Protein AF-A0AAN8UM64-F1 (afdb_monomer)

Organism: NCBI:t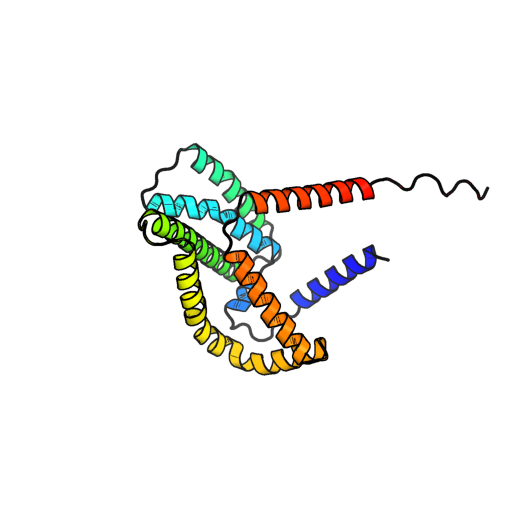xid194707

InterPro domains:
  IPR004853 Sugar phosphate transporter domain [PF03151] (31-180)
  IPR050186 Triose Phosphate/Phosphate Translocator [PTHR11132] (32-180)

Solvent-accessible surface area (backbone atoms only — not comparable to full-atom values): 12828 Å² total; per-residue (Å²): 115,68,68,61,51,55,53,49,52,54,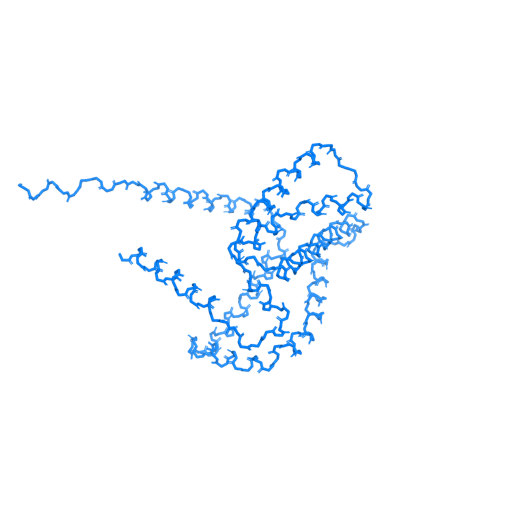54,52,54,57,50,60,74,63,58,72,70,93,69,89,81,52,75,72,56,40,58,70,63,35,54,70,71,58,53,51,46,60,51,70,46,45,65,52,56,39,53,54,55,42,38,77,73,71,50,87,77,62,69,69,59,61,59,58,39,52,62,54,53,51,52,43,52,52,52,58,74,70,42,92,58,72,43,71,72,26,49,53,50,52,51,53,52,42,53,52,51,38,50,51,52,52,52,54,54,50,50,48,69,75,34,89,87,50,50,71,63,56,54,48,51,54,51,49,55,50,62,47,63,66,52,45,63,55,46,48,75,75,44,47,88,50,49,65,64,50,50,56,54,53,42,70,74,66,74,42,68,69,60,52,54,50,53,52,54,51,51,51,52,52,52,49,56,59,72,69,50,74,86,44,73,66,52,55,49,52,52,51,52,51,52,49,51,53,52,51,50,53,59,63,70,65,60,77,93,76,85,91,83,83,85,86,126

Foldseek 3Di:
DVVVVVVVVVVVVVVVLVPPDPDPPDLVVLLSLFDPVLLVLLLQLLLVLLVVVVVVVPDDDDVVSVVVSVVSVVSNVVSQVPGPSRDPSNVVVSNVVSNVVSVCVVVLVVVCVVDVPDDNLNSVVVVVVCVCPVCVVVCCVRCVVVPVVVVVVQCVVVVDPVVVVVVVVVVVVVVVVVVNDDCDVVVVVVVVVVVVVVVVVVVVVPDDPPDDPPPPD

Secondary structure (DSSP, 8-state):
-HHHHHHHHHHHHHHHHT---S-TT-HHHHHHTS-HHHHHHHHHTHHHHHHHHHHHTT----HHHHHHHHHHHHHHHHHHHH-TT--HHHHHHHHHHHHHHHHHHHHHHHHHHH-TT--HHHHHHHHHHHHHHTHHHHHHHHHHHHHHHHHHHHHHHHS-HHHHHHHHHHHHHHHHHHHHS---HHHHHHHHHHHHHHHHHHHHHTS---SSSSS--

Sequence (217 aa):
MFLRRQTQKGTLWNRSLKAKPSNRNNFWLVLLAVAVSFTHVIESAEPVFSVVFSSFLGVTYPIKVWLSILPIVFGCSLAAVTEVSFNFQGLWGAIISNVRFVLRNIYSKRSLQNFKEIDGLNLYGWSSIISFLYPFPAAILVEGSQWIQGYHKAIATVGQSSTFYFWVILSGVFYHLYNQNPVRPLNALGSAIAILGTFLYSQATLKPKKIEAEKQS

pLDDT: mean 73.55, std 17.22, range [29.66, 92.25]

Radius of gyration: 23.5 Å; Cα contacts (8 Å, |Δi|>4): 69; chains: 1; bounding box: 48×49×76 Å

Structure (mmCIF, N/CA/C/O backbone):
data_AF-A0AAN8UM64-F1
#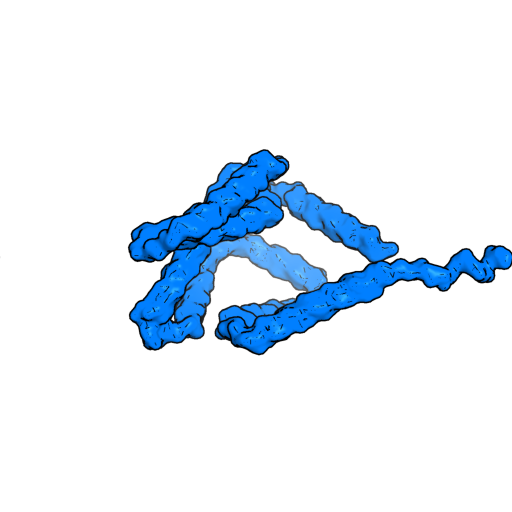
_entry.id   AF-A0AAN8UM64-F1
#
loop_
_atom_site.group_PDB
_atom_site.id
_atom_site.type_symbol
_atom_site.label_atom_id
_atom_site.label_alt_id
_atom_site.label_comp_id
_atom_site.label_asym_id
_atom_site.label_entity_id
_atom_site.label_seq_id
_atom_site.pdbx_PDB_ins_code
_atom_site.Cartn_x
_atom_site.Cartn_y
_atom_site.Cartn_z
_atom_site.occupancy
_atom_site.B_iso_or_equiv
_atom_site.auth_seq_id
_atom_site.auth_comp_id
_atom_site.auth_asym_id
_atom_site.auth_atom_id
_atom_site.pdbx_PDB_model_num
ATOM 1 N N . MET A 1 1 ? 1.112 -9.128 35.531 1.00 43.19 1 MET A N 1
ATOM 2 C CA . MET A 1 1 ? 0.299 -7.900 35.316 1.00 43.19 1 MET A CA 1
ATOM 3 C C . MET A 1 1 ? 0.375 -7.362 33.876 1.00 43.19 1 MET A C 1
ATOM 5 O O . MET A 1 1 ? -0.649 -6.958 33.344 1.00 43.19 1 MET A O 1
ATOM 9 N N . PHE A 1 2 ? 1.542 -7.410 33.217 1.00 31.45 2 PHE A N 1
ATOM 10 C CA . PHE A 1 2 ? 1.747 -6.975 31.822 1.00 31.45 2 PHE A CA 1
ATOM 11 C C . PHE A 1 2 ? 1.011 -7.838 30.774 1.00 31.45 2 PHE A C 1
ATOM 13 O O . PHE A 1 2 ? 0.356 -7.298 29.887 1.00 31.45 2 PHE A O 1
ATOM 20 N N . LEU A 1 3 ? 1.000 -9.167 30.944 1.00 30.92 3 LEU A N 1
ATOM 21 C CA . LEU A 1 3 ? 0.274 -10.082 30.050 1.00 30.92 3 LEU A CA 1
ATOM 22 C C . LEU A 1 3 ? -1.244 -9.834 30.053 1.00 30.92 3 LEU A C 1
ATOM 24 O O . LEU A 1 3 ? -1.839 -9.787 28.986 1.00 30.92 3 LEU A O 1
ATOM 28 N N . ARG A 1 4 ? -1.853 -9.529 31.213 1.00 31.06 4 ARG A N 1
ATOM 29 C CA . ARG A 1 4 ? -3.282 -9.155 31.302 1.00 31.06 4 ARG A CA 1
ATOM 30 C C . ARG A 1 4 ? -3.610 -7.826 30.604 1.00 31.06 4 ARG A C 1
ATOM 32 O O . ARG A 1 4 ? -4.735 -7.660 30.144 1.00 31.06 4 ARG A O 1
ATOM 39 N N . ARG A 1 5 ? -2.657 -6.887 30.491 1.00 29.66 5 ARG A N 1
ATOM 40 C CA . ARG A 1 5 ? -2.859 -5.621 29.755 1.00 29.66 5 ARG A CA 1
ATOM 41 C C . ARG A 1 5 ? -2.846 -5.823 28.237 1.00 29.66 5 ARG A C 1
ATOM 43 O O . ARG A 1 5 ? -3.587 -5.131 27.546 1.00 29.66 5 ARG A O 1
ATOM 50 N N . GLN A 1 6 ? -2.070 -6.782 27.729 1.00 32.66 6 GLN A N 1
ATOM 51 C CA . GLN A 1 6 ? -2.070 -7.143 26.304 1.00 32.66 6 GLN A CA 1
ATOM 52 C C . GLN A 1 6 ? -3.360 -7.881 25.916 1.00 32.66 6 GLN A C 1
ATOM 54 O O . GLN A 1 6 ? -3.975 -7.552 24.904 1.00 32.66 6 GLN A O 1
ATOM 59 N N . THR A 1 7 ? -3.854 -8.780 26.777 1.00 36.16 7 THR A N 1
ATOM 60 C CA . THR A 1 7 ? -5.153 -9.444 26.564 1.00 36.16 7 THR A CA 1
ATOM 61 C C . THR A 1 7 ? -6.316 -8.447 26.607 1.00 36.16 7 THR A C 1
ATOM 63 O O . THR A 1 7 ? -7.197 -8.504 25.755 1.00 36.16 7 THR A O 1
ATOM 66 N N . GLN A 1 8 ? -6.294 -7.483 27.537 1.00 32.12 8 GLN A N 1
ATOM 67 C CA . GLN A 1 8 ? -7.323 -6.438 27.647 1.00 32.12 8 GLN A CA 1
ATOM 68 C C . GLN A 1 8 ? -7.348 -5.487 26.438 1.00 32.12 8 GLN A C 1
ATOM 70 O O . GLN A 1 8 ? -8.425 -5.204 25.906 1.00 32.12 8 GLN A O 1
ATOM 75 N N . LYS A 1 9 ? -6.180 -5.042 25.946 1.00 33.81 9 LYS A N 1
ATOM 76 C CA . LYS A 1 9 ? -6.091 -4.229 24.719 1.00 33.81 9 LYS A CA 1
ATOM 77 C C . LYS A 1 9 ? -6.598 -4.993 23.492 1.00 33.81 9 LYS A C 1
ATOM 79 O O . LYS A 1 9 ? -7.368 -4.424 22.723 1.00 33.81 9 LYS A O 1
ATOM 84 N N . GLY A 1 10 ? -6.267 -6.281 23.366 1.00 31.64 10 GLY A N 1
ATOM 85 C CA . GLY A 1 10 ? -6.803 -7.150 22.312 1.00 31.64 10 GLY A CA 1
ATOM 86 C C . GLY A 1 10 ? -8.328 -7.289 22.370 1.00 31.64 10 GLY A C 1
ATOM 87 O O . GLY A 1 10 ? -8.996 -7.176 21.346 1.00 31.64 10 GLY A O 1
ATOM 88 N N . THR A 1 11 ? -8.912 -7.441 23.565 1.00 38.88 11 THR A N 1
ATOM 89 C CA . THR A 1 11 ? -10.377 -7.540 23.727 1.00 38.88 11 THR A CA 1
ATOM 90 C C . THR A 1 11 ? -11.125 -6.228 23.480 1.00 38.88 11 THR A C 1
ATOM 92 O O . THR A 1 11 ? -12.246 -6.260 22.976 1.00 38.88 11 THR A O 1
ATOM 95 N N . LEU A 1 12 ? -10.524 -5.077 23.802 1.00 39.59 12 LEU A N 1
ATOM 96 C CA . LEU A 1 12 ? -11.109 -3.756 23.536 1.00 39.59 12 LEU A CA 1
ATOM 97 C C . LEU A 1 12 ? -11.079 -3.420 22.041 1.00 39.59 12 LEU A C 1
ATOM 99 O O . LEU A 1 12 ? -12.074 -2.941 21.503 1.00 39.59 12 LEU A O 1
ATOM 103 N N . TRP A 1 13 ? -9.985 -3.756 21.354 1.00 36.94 13 TRP A N 1
ATOM 104 C CA . TRP A 1 13 ? -9.867 -3.582 19.904 1.00 36.94 13 TRP A CA 1
ATOM 105 C C . TRP A 1 13 ? -10.874 -4.463 19.145 1.00 36.94 13 TRP A C 1
ATOM 107 O O . TRP A 1 13 ? -11.571 -3.993 18.248 1.00 36.94 13 TRP A O 1
ATOM 117 N N . ASN A 1 14 ? -11.068 -5.704 19.604 1.00 35.25 14 ASN A N 1
ATOM 118 C CA . ASN A 1 14 ? -12.050 -6.632 19.037 1.00 35.25 14 ASN A CA 1
ATOM 119 C C . ASN A 1 14 ? -13.516 -6.199 19.287 1.00 35.25 14 ASN A C 1
ATOM 121 O O . ASN A 1 14 ? -14.415 -6.536 18.519 1.00 35.25 14 ASN A O 1
ATOM 125 N N . ARG A 1 15 ? -13.778 -5.414 20.345 1.00 38.47 15 ARG A N 1
ATOM 126 C CA . ARG A 1 15 ? -15.096 -4.800 20.594 1.00 38.47 15 ARG A CA 1
ATOM 127 C C . ARG A 1 15 ? -15.340 -3.554 19.740 1.00 38.47 15 ARG A C 1
ATOM 129 O O . ARG A 1 15 ? -16.465 -3.388 19.279 1.00 38.47 15 ARG A O 1
ATOM 136 N N . SER A 1 16 ? -14.317 -2.740 19.465 1.00 41.41 16 SER A N 1
ATOM 137 C CA . SER A 1 16 ? -14.431 -1.623 18.508 1.00 41.41 16 SER A CA 1
ATOM 138 C C . SER A 1 16 ? -14.696 -2.100 17.079 1.00 41.41 16 SER A C 1
ATOM 140 O O . SER A 1 16 ? -15.488 -1.478 16.382 1.00 41.41 16 SER A O 1
ATOM 142 N N . LEU A 1 17 ? -14.127 -3.238 16.663 1.00 44.41 17 LEU A N 1
ATOM 143 C CA . LEU A 1 17 ? -14.436 -3.859 15.365 1.00 44.41 17 LEU A CA 1
ATOM 144 C C . LEU A 1 17 ? -15.874 -4.403 15.273 1.00 44.41 17 LEU A C 1
ATOM 146 O O . LEU A 1 17 ? -16.428 -4.514 14.183 1.00 44.41 17 LEU A O 1
ATOM 150 N N . LYS A 1 18 ? -16.503 -4.730 16.412 1.00 37.59 18 LYS A N 1
ATOM 151 C CA . LYS A 1 18 ? -17.899 -5.199 16.482 1.00 37.59 18 LYS A CA 1
ATOM 152 C C . LYS A 1 18 ? -18.933 -4.084 16.600 1.00 37.59 18 LYS A C 1
ATOM 154 O O . LYS A 1 18 ? -20.129 -4.379 16.538 1.00 37.59 18 LYS A O 1
ATOM 159 N N . ALA A 1 19 ? -18.522 -2.828 16.750 1.00 40.44 19 ALA A N 1
ATOM 160 C CA . ALA A 1 19 ? -19.446 -1.709 16.658 1.00 40.44 19 ALA A CA 1
ATOM 161 C C . ALA A 1 19 ? -19.866 -1.547 15.190 1.00 40.44 19 ALA A C 1
ATOM 163 O O . ALA A 1 19 ? -19.265 -0.778 14.449 1.00 40.44 19 ALA A O 1
ATOM 164 N N . LYS A 1 20 ? -20.884 -2.309 14.762 1.00 39.41 20 LYS A N 1
ATOM 165 C CA . LYS A 1 20 ? -21.541 -2.131 13.461 1.00 39.41 20 LYS A CA 1
ATOM 166 C C . LYS A 1 20 ? -21.962 -0.661 13.335 1.00 39.41 20 LYS A C 1
ATOM 168 O O . LYS A 1 20 ? -22.855 -0.243 14.076 1.00 39.41 20 LYS A O 1
ATOM 173 N N . PRO A 1 21 ? -21.384 0.125 12.412 1.00 43.16 21 PRO A N 1
ATOM 174 C CA . PRO A 1 21 ? -21.909 1.447 12.136 1.00 43.16 21 PRO A CA 1
ATOM 175 C C . PRO A 1 21 ? -23.301 1.297 11.508 1.00 43.16 21 PRO A C 1
ATOM 177 O O . PRO A 1 21 ? -23.500 0.544 10.556 1.00 43.16 21 PRO A O 1
ATOM 180 N N . SER A 1 22 ? -24.268 2.013 12.083 1.00 45.28 22 SER A N 1
ATOM 181 C CA . SER A 1 22 ? -25.699 1.985 11.742 1.00 45.28 22 SER A CA 1
ATOM 182 C C . SER A 1 22 ? -26.011 2.431 10.299 1.00 45.28 22 SER A C 1
ATOM 184 O O . SER A 1 22 ? -27.106 2.197 9.800 1.00 45.28 22 SER A O 1
ATOM 186 N N . ASN A 1 23 ? -25.052 3.029 9.583 1.00 42.22 23 ASN A N 1
ATOM 187 C CA . ASN A 1 23 ? -25.268 3.554 8.237 1.00 42.22 23 ASN A CA 1
ATOM 188 C C . ASN A 1 23 ? -24.340 2.872 7.218 1.00 42.22 23 ASN A C 1
ATOM 190 O O . ASN A 1 23 ? -23.146 3.161 7.144 1.00 42.22 23 ASN A O 1
ATOM 194 N N . ARG A 1 24 ? -24.897 1.929 6.450 1.00 42.56 24 ARG A N 1
ATOM 195 C CA . ARG A 1 24 ? -24.192 1.000 5.543 1.00 42.56 24 ARG A CA 1
ATOM 196 C C . ARG A 1 24 ? -23.825 1.584 4.168 1.00 42.56 24 ARG A C 1
ATOM 198 O O . ARG A 1 24 ? -23.512 0.824 3.258 1.00 42.56 24 ARG A O 1
ATOM 205 N N . ASN A 1 25 ? -23.850 2.905 4.006 1.00 40.69 25 ASN A N 1
ATOM 206 C CA . ASN A 1 25 ? -23.833 3.524 2.676 1.00 40.69 25 ASN A CA 1
ATOM 207 C C . ASN A 1 25 ? -22.478 4.143 2.290 1.00 40.69 25 ASN A C 1
ATOM 209 O O . ASN A 1 25 ? -22.321 4.628 1.173 1.00 40.69 25 ASN A O 1
ATOM 213 N N . ASN A 1 26 ? -21.478 4.098 3.175 1.00 46.75 26 ASN A N 1
ATOM 214 C CA . ASN A 1 26 ? -20.178 4.717 2.922 1.00 46.75 26 ASN A CA 1
ATOM 215 C C . ASN A 1 26 ? -19.202 3.670 2.365 1.00 46.75 26 ASN A C 1
ATOM 217 O O . ASN A 1 26 ? -18.834 2.724 3.061 1.00 46.75 26 ASN A O 1
ATOM 221 N N . PHE A 1 27 ? -18.746 3.861 1.125 1.00 44.41 27 PHE A N 1
ATOM 222 C CA . PHE A 1 27 ? -17.775 2.997 0.434 1.00 44.41 27 PHE A CA 1
ATOM 223 C C . PHE A 1 27 ? -16.497 2.732 1.262 1.00 44.41 27 PHE A C 1
ATOM 225 O O . PHE A 1 27 ? -15.958 1.631 1.242 1.00 44.41 27 PHE A O 1
ATOM 232 N N . TRP A 1 28 ? -16.064 3.698 2.078 1.00 48.88 28 TRP A N 1
ATOM 233 C CA . TRP A 1 28 ? -14.907 3.573 2.975 1.00 48.88 28 TRP A CA 1
ATOM 234 C C . TRP A 1 28 ? -15.109 2.580 4.130 1.00 48.88 28 TRP A C 1
ATOM 236 O O . TRP A 1 28 ? -14.165 1.914 4.548 1.00 48.88 28 TRP A O 1
ATOM 246 N N . LEU A 1 29 ? -16.345 2.407 4.610 1.00 49.00 29 LEU A N 1
ATOM 247 C CA . LEU A 1 29 ? -16.666 1.438 5.666 1.00 49.00 29 LEU A CA 1
ATOM 248 C C . LEU A 1 29 ? -16.648 -0.010 5.156 1.00 49.00 29 LEU A C 1
ATOM 250 O O . LEU A 1 29 ? -16.517 -0.937 5.950 1.00 49.00 29 LEU A O 1
ATOM 254 N N . VAL A 1 30 ? -16.746 -0.219 3.841 1.00 50.31 30 VAL A N 1
ATOM 255 C CA . VAL A 1 30 ? -16.666 -1.552 3.224 1.00 50.31 30 VAL A CA 1
ATOM 256 C C . VAL A 1 30 ? -15.253 -2.131 3.343 1.00 50.31 30 VAL A C 1
ATOM 258 O O . VAL A 1 30 ? -15.109 -3.340 3.506 1.00 50.31 30 VAL A O 1
ATOM 261 N N . LEU A 1 31 ? -14.220 -1.280 3.349 1.00 46.22 31 LEU A N 1
ATOM 262 C CA . LEU A 1 31 ? -12.835 -1.690 3.608 1.00 46.22 31 LEU A CA 1
ATOM 263 C C . LEU A 1 31 ? -12.624 -2.080 5.080 1.00 46.22 31 LEU A C 1
ATOM 265 O O . LEU A 1 31 ? -11.912 -3.035 5.366 1.00 46.22 31 LEU A O 1
ATOM 269 N N . LEU A 1 32 ? -13.307 -1.402 6.010 1.00 51.12 32 LEU A N 1
ATOM 270 C CA . LEU A 1 32 ? -13.290 -1.728 7.445 1.00 51.12 32 LEU A CA 1
ATOM 271 C C . LEU A 1 32 ? -14.144 -2.955 7.803 1.00 51.12 32 LEU A C 1
ATOM 273 O O . LEU A 1 32 ? -14.051 -3.467 8.916 1.00 51.12 32 LEU A O 1
ATOM 277 N N . ALA A 1 33 ? -14.980 -3.430 6.875 1.00 53.25 33 ALA A N 1
ATOM 278 C CA . ALA A 1 33 ? -15.772 -4.645 7.051 1.00 53.25 33 ALA A CA 1
ATOM 279 C C . ALA A 1 33 ? -14.949 -5.931 6.854 1.00 53.25 33 ALA A C 1
ATOM 281 O O . ALA A 1 33 ? -15.476 -7.023 7.065 1.00 53.25 33 ALA A O 1
ATOM 282 N N . VAL A 1 34 ? -13.688 -5.805 6.436 1.00 65.12 34 VAL A N 1
ATOM 283 C CA . VAL A 1 34 ? -12.745 -6.902 6.224 1.00 65.12 34 VAL A CA 1
ATOM 284 C C . VAL A 1 34 ? -11.687 -6.888 7.329 1.00 65.12 34 VAL A C 1
ATOM 286 O O . VAL A 1 34 ? -11.293 -5.828 7.812 1.00 65.12 34 VAL A O 1
ATOM 289 N N . ALA A 1 35 ? -11.212 -8.066 7.742 1.00 75.25 35 ALA A N 1
ATOM 290 C CA . ALA A 1 35 ? -10.120 -8.162 8.702 1.00 75.25 35 ALA A CA 1
ATOM 291 C C . ALA A 1 35 ? -8.840 -7.512 8.144 1.00 75.25 35 ALA A C 1
ATOM 293 O O . ALA A 1 35 ? -8.417 -7.813 7.029 1.00 75.25 35 ALA A O 1
ATOM 294 N N . VAL A 1 36 ? -8.185 -6.674 8.953 1.00 77.56 36 VAL A N 1
ATOM 295 C CA . VAL A 1 36 ? -6.928 -5.990 8.582 1.00 77.56 36 VAL A CA 1
ATOM 296 C C . VAL A 1 36 ? -5.828 -6.987 8.185 1.00 77.56 36 VAL A C 1
ATOM 298 O O . VAL A 1 36 ? -5.013 -6.723 7.307 1.00 77.56 36 VAL A O 1
ATOM 301 N N . SER A 1 37 ? -5.824 -8.182 8.782 1.00 80.31 37 SER A N 1
ATOM 302 C CA . SER A 1 37 ? -4.930 -9.274 8.383 1.00 80.31 37 SER A CA 1
ATOM 303 C C . SER A 1 37 ? -5.162 -9.720 6.940 1.00 80.31 37 SER A C 1
ATOM 305 O O . SER A 1 37 ? -4.200 -9.912 6.204 1.00 80.31 37 SER A O 1
ATOM 307 N N . PHE A 1 38 ? -6.420 -9.848 6.516 1.00 80.50 38 PHE A N 1
ATOM 308 C CA . PHE A 1 38 ? -6.759 -10.283 5.166 1.00 80.50 38 PHE A CA 1
ATOM 309 C C . PHE A 1 38 ? -6.457 -9.203 4.120 1.00 80.50 38 PHE A C 1
ATOM 311 O O . PHE A 1 38 ? -5.959 -9.516 3.039 1.00 80.50 38 PHE A O 1
ATOM 318 N N . THR A 1 39 ? -6.660 -7.922 4.443 1.00 79.81 39 THR A N 1
ATOM 319 C CA . THR A 1 39 ? -6.282 -6.828 3.533 1.00 79.81 39 THR A CA 1
ATOM 320 C C . THR A 1 39 ? -4.776 -6.786 3.289 1.00 79.81 39 THR A C 1
ATOM 322 O O . THR A 1 39 ? -4.362 -6.642 2.143 1.00 79.81 39 THR A O 1
ATOM 325 N N . HIS A 1 40 ? -3.951 -7.017 4.315 1.00 81.19 40 HIS A N 1
ATOM 326 C CA . HIS A 1 40 ? -2.496 -7.101 4.140 1.00 81.19 40 HIS A CA 1
ATOM 327 C C . HIS A 1 40 ? -2.057 -8.302 3.295 1.00 81.19 40 HIS A C 1
ATOM 329 O O . HIS A 1 40 ? -1.067 -8.216 2.569 1.00 81.19 40 HIS A O 1
ATOM 335 N N . VAL A 1 41 ? -2.803 -9.411 3.330 1.00 85.44 41 VAL A N 1
ATOM 336 C CA . VAL A 1 41 ? -2.568 -10.526 2.401 1.00 85.44 41 VAL A CA 1
ATOM 337 C C . VAL A 1 41 ? -2.834 -10.085 0.960 1.00 85.44 41 VAL A C 1
ATOM 339 O O . VAL A 1 41 ? -2.012 -10.353 0.087 1.00 85.44 41 VAL A O 1
ATOM 342 N N . ILE A 1 42 ? -3.922 -9.356 0.698 1.00 83.50 42 ILE A N 1
ATOM 343 C CA . ILE A 1 42 ? -4.232 -8.844 -0.649 1.00 83.50 42 ILE A CA 1
ATOM 344 C C . ILE A 1 42 ? -3.185 -7.820 -1.112 1.00 83.50 42 ILE A C 1
ATOM 346 O O . ILE A 1 42 ? -2.775 -7.854 -2.272 1.00 83.50 42 ILE A O 1
ATOM 350 N N . GLU A 1 43 ? -2.725 -6.934 -0.228 1.00 83.00 43 GLU A N 1
ATOM 351 C CA . GLU A 1 43 ? -1.639 -5.982 -0.511 1.00 83.00 43 GLU A CA 1
ATOM 352 C C . GLU A 1 43 ? -0.323 -6.705 -0.828 1.00 83.00 43 GLU A C 1
ATOM 354 O O . GLU A 1 43 ? 0.393 -6.319 -1.748 1.00 83.00 43 GLU A O 1
ATOM 359 N N . SER A 1 44 ? -0.034 -7.832 -0.172 1.00 85.06 44 SER A N 1
ATOM 360 C CA . SER A 1 44 ? 1.174 -8.618 -0.463 1.00 85.06 44 SER A CA 1
ATOM 361 C C . SER A 1 44 ? 1.229 -9.185 -1.893 1.00 85.06 44 SER A C 1
ATOM 363 O O . SER A 1 44 ? 2.308 -9.538 -2.369 1.00 85.06 44 SER A O 1
ATOM 365 N N . ALA A 1 45 ? 0.098 -9.218 -2.611 1.00 86.50 45 ALA A N 1
ATOM 366 C CA . ALA A 1 45 ? 0.020 -9.616 -4.018 1.00 86.50 45 ALA A CA 1
ATOM 367 C C . ALA A 1 45 ? 0.387 -8.493 -5.014 1.00 86.50 45 ALA A C 1
ATOM 369 O O . ALA A 1 45 ? 0.374 -8.726 -6.225 1.00 86.50 45 ALA A O 1
ATOM 370 N N . GLU A 1 46 ? 0.758 -7.294 -4.544 1.00 86.81 46 GLU A N 1
ATOM 371 C CA . GLU A 1 46 ? 1.330 -6.198 -5.352 1.00 86.81 46 GLU A CA 1
ATOM 372 C C . GLU A 1 46 ? 2.301 -6.632 -6.476 1.00 86.81 46 GLU A C 1
ATOM 374 O O . GLU A 1 46 ? 2.113 -6.201 -7.622 1.00 86.81 46 GLU A O 1
ATOM 379 N N . PRO A 1 47 ? 3.327 -7.479 -6.231 1.00 89.31 47 PRO A N 1
ATOM 380 C CA . PRO A 1 47 ? 4.275 -7.882 -7.270 1.00 89.31 47 PRO A CA 1
ATOM 381 C C . PRO A 1 47 ? 3.617 -8.610 -8.447 1.00 89.31 47 PRO A C 1
ATOM 383 O O . PRO A 1 47 ? 4.080 -8.458 -9.577 1.00 89.31 47 PRO A O 1
ATOM 386 N N . VAL A 1 48 ? 2.525 -9.346 -8.217 1.00 90.94 48 VAL A N 1
ATOM 387 C CA . VAL A 1 48 ? 1.797 -10.070 -9.270 1.00 90.94 48 VAL A CA 1
ATOM 388 C C . VAL A 1 48 ? 1.200 -9.083 -10.264 1.00 90.94 48 VAL A C 1
ATOM 390 O O . VAL A 1 48 ? 1.483 -9.145 -11.461 1.00 90.94 48 VAL A O 1
ATOM 393 N N . PHE A 1 49 ? 0.428 -8.122 -9.757 1.00 90.00 49 PHE A N 1
ATOM 394 C CA . PHE A 1 49 ? -0.165 -7.078 -10.586 1.00 90.00 49 PHE A CA 1
ATOM 395 C C . PHE A 1 49 ? 0.916 -6.228 -11.253 1.00 90.00 49 PHE A C 1
ATOM 397 O O . PHE A 1 49 ? 0.784 -5.867 -12.420 1.00 90.00 49 PHE A O 1
ATOM 404 N N . SER A 1 50 ? 2.014 -5.955 -10.545 1.00 90.44 50 SER A N 1
ATOM 405 C CA . SER A 1 50 ? 3.113 -5.148 -11.071 1.00 90.44 50 SER A CA 1
ATOM 406 C C . SER A 1 50 ? 3.748 -5.771 -12.310 1.00 90.44 50 SER A C 1
ATOM 408 O O . SER A 1 50 ? 3.914 -5.089 -13.323 1.00 90.44 50 SER A O 1
ATOM 410 N N . VAL A 1 51 ? 4.050 -7.071 -12.265 1.00 90.88 51 VAL A N 1
ATOM 411 C CA . VAL A 1 51 ? 4.636 -7.794 -13.402 1.00 90.88 51 VAL A CA 1
ATOM 412 C C . VAL A 1 51 ? 3.647 -7.877 -14.562 1.00 90.88 51 VAL A C 1
ATOM 414 O O . VAL A 1 51 ? 4.032 -7.603 -15.697 1.00 90.88 51 VAL A O 1
ATOM 417 N N . VAL A 1 52 ? 2.374 -8.176 -14.289 1.00 91.06 52 VAL A N 1
ATOM 418 C CA . VAL A 1 52 ? 1.326 -8.267 -15.319 1.00 91.06 52 VAL A CA 1
ATOM 419 C C . VAL A 1 52 ? 1.142 -6.930 -16.047 1.00 91.06 52 VAL A C 1
ATOM 421 O O . VAL A 1 52 ? 1.245 -6.878 -17.272 1.00 91.06 52 VAL A O 1
ATOM 424 N N . PHE A 1 53 ? 0.942 -5.827 -15.318 1.00 90.19 53 PHE A N 1
ATOM 425 C CA . PHE A 1 53 ? 0.765 -4.505 -15.930 1.00 90.19 53 PHE A CA 1
ATOM 426 C C . PHE A 1 53 ? 2.041 -3.982 -16.592 1.00 90.19 53 PHE A C 1
ATOM 428 O O . PHE A 1 53 ? 1.968 -3.383 -17.663 1.00 90.19 53 PHE A O 1
ATOM 435 N N . SER A 1 54 ? 3.216 -4.238 -16.011 1.00 88.00 54 SER A N 1
ATOM 436 C CA . SER A 1 54 ? 4.489 -3.875 -16.649 1.00 88.00 54 SER A CA 1
ATOM 437 C C . SER A 1 54 ? 4.718 -4.667 -17.939 1.00 88.00 54 SER A C 1
ATOM 439 O O . SER A 1 54 ? 5.247 -4.120 -18.907 1.00 88.00 54 SER A O 1
ATOM 441 N N . SER A 1 55 ? 4.259 -5.921 -17.989 1.00 87.81 55 SER A N 1
ATOM 442 C CA . SER A 1 55 ? 4.317 -6.747 -19.193 1.00 87.81 55 SER A CA 1
ATOM 443 C C . SER A 1 55 ? 3.381 -6.245 -20.292 1.00 87.81 55 SER A C 1
ATOM 445 O O . SER A 1 55 ? 3.825 -6.102 -21.430 1.00 87.81 55 SER A O 1
ATOM 447 N N . PHE A 1 56 ? 2.147 -5.846 -19.956 1.00 90.12 56 PHE A N 1
ATOM 448 C CA . PHE A 1 56 ? 1.244 -5.169 -20.903 1.00 90.12 56 PHE A CA 1
ATOM 449 C C . PHE A 1 56 ? 1.817 -3.855 -21.452 1.00 90.12 56 PHE A C 1
ATOM 451 O O . PHE A 1 56 ? 1.516 -3.462 -22.574 1.00 90.12 56 PHE A O 1
ATOM 458 N N . LEU A 1 57 ? 2.670 -3.185 -20.676 1.00 87.19 57 LEU A N 1
ATOM 459 C CA . LEU A 1 57 ? 3.364 -1.958 -21.064 1.00 87.19 57 LEU A CA 1
ATOM 460 C C . LEU A 1 57 ? 4.635 -2.187 -21.907 1.00 87.19 57 LEU A C 1
ATOM 462 O O . LEU A 1 57 ? 5.321 -1.207 -22.220 1.00 87.19 57 LEU A O 1
ATOM 466 N N . GLY A 1 58 ? 4.939 -3.440 -22.272 1.00 84.44 58 GLY A N 1
ATOM 467 C CA . GLY A 1 58 ? 6.039 -3.825 -23.162 1.00 84.44 58 GLY A CA 1
ATOM 468 C C . GLY A 1 58 ? 7.317 -4.307 -22.466 1.00 84.44 58 GLY A C 1
ATOM 469 O O . GLY A 1 58 ? 8.317 -4.532 -23.144 1.00 84.44 58 GLY A O 1
ATOM 470 N N . VAL A 1 59 ? 7.323 -4.472 -21.137 1.00 87.12 59 VAL A N 1
ATOM 471 C CA . VAL A 1 59 ? 8.492 -4.984 -20.397 1.00 87.12 59 VAL A CA 1
ATOM 472 C C . VAL A 1 59 ? 8.468 -6.511 -20.370 1.00 87.12 59 VAL A C 1
ATOM 474 O O . VAL A 1 59 ? 7.548 -7.125 -19.830 1.00 87.12 59 VAL A O 1
ATOM 477 N N . THR A 1 60 ? 9.492 -7.152 -20.925 1.00 88.88 60 THR A N 1
ATOM 478 C CA . THR A 1 60 ? 9.621 -8.611 -20.888 1.00 88.88 60 THR A CA 1
ATOM 479 C C . THR A 1 60 ? 10.372 -9.057 -19.634 1.00 88.88 60 THR A C 1
ATOM 481 O O . THR A 1 60 ? 11.413 -8.511 -19.276 1.00 88.88 60 THR A O 1
ATOM 484 N N . TYR A 1 61 ? 9.834 -10.069 -18.951 1.00 87.38 61 TYR A N 1
ATOM 485 C CA . TYR A 1 61 ? 10.440 -10.656 -17.755 1.00 87.38 61 TYR A CA 1
ATOM 486 C C . TYR A 1 61 ? 10.871 -12.101 -18.020 1.00 87.38 61 TYR A C 1
ATOM 488 O O . TYR A 1 61 ? 10.167 -12.826 -18.729 1.00 87.38 61 TYR A O 1
ATOM 496 N N . PRO A 1 62 ? 11.995 -12.561 -17.437 1.00 90.62 62 PRO A N 1
ATOM 497 C CA . PRO A 1 62 ? 12.428 -13.944 -17.577 1.00 90.62 62 PRO A CA 1
ATOM 498 C C . PRO A 1 62 ? 11.444 -14.898 -16.886 1.00 90.62 62 PRO A C 1
ATOM 500 O O . PRO A 1 62 ? 10.818 -14.550 -15.883 1.00 90.62 62 PRO A O 1
ATOM 503 N N . ILE A 1 63 ? 11.368 -16.142 -17.367 1.00 89.50 63 ILE A N 1
ATOM 504 C CA . ILE A 1 63 ? 10.400 -17.151 -16.894 1.00 89.50 63 ILE A CA 1
ATOM 505 C C . ILE A 1 63 ? 10.464 -17.410 -15.377 1.00 89.50 63 ILE A C 1
ATOM 507 O O . ILE A 1 63 ? 9.458 -17.738 -14.757 1.00 89.50 63 ILE A O 1
ATOM 511 N N . LYS A 1 64 ? 11.627 -17.185 -14.750 1.00 91.75 64 LYS A N 1
ATOM 512 C CA . LYS A 1 64 ? 11.818 -17.290 -13.293 1.00 91.75 64 LYS A CA 1
ATOM 513 C C . LYS A 1 64 ? 10.885 -16.358 -12.509 1.00 91.75 64 LYS A C 1
ATOM 515 O O . LYS A 1 64 ? 10.398 -16.741 -11.451 1.00 91.75 64 LYS A O 1
ATOM 520 N N . VAL A 1 65 ? 10.607 -15.162 -13.036 1.00 88.31 65 VAL A N 1
ATOM 521 C CA . VAL A 1 65 ? 9.695 -14.191 -12.408 1.00 88.31 65 VAL A CA 1
ATOM 522 C C . VAL A 1 65 ? 8.259 -14.712 -12.465 1.00 88.31 65 VAL A C 1
ATOM 524 O O . VAL A 1 65 ? 7.575 -14.728 -11.447 1.00 88.31 65 VAL A O 1
ATOM 527 N N . TRP A 1 66 ? 7.835 -15.241 -13.614 1.00 89.06 66 TRP A N 1
ATOM 528 C CA . TRP A 1 66 ? 6.518 -15.863 -13.778 1.00 89.06 66 TRP A CA 1
ATOM 529 C C . TRP A 1 66 ? 6.318 -17.084 -12.876 1.00 89.06 66 TRP A C 1
ATOM 531 O O . TRP A 1 66 ? 5.264 -17.227 -12.262 1.00 89.06 66 TRP A O 1
ATOM 541 N N . LEU A 1 67 ? 7.347 -17.918 -12.712 1.00 89.94 67 LEU A N 1
ATOM 542 C CA . LEU A 1 67 ? 7.295 -19.047 -11.780 1.00 89.94 67 LEU A CA 1
ATOM 543 C C . LEU A 1 67 ? 7.194 -18.592 -10.319 1.00 89.94 67 LEU A C 1
ATOM 545 O O . LEU A 1 67 ? 6.493 -19.230 -9.540 1.00 89.94 67 LEU A O 1
ATOM 549 N N . SER A 1 68 ? 7.832 -17.477 -9.946 1.00 90.56 68 SER A N 1
ATOM 550 C CA . SER A 1 68 ? 7.740 -16.929 -8.584 1.00 90.56 68 SER A CA 1
ATOM 551 C C . SER A 1 68 ? 6.364 -16.337 -8.246 1.00 90.56 68 SER A C 1
ATOM 553 O O . SER A 1 68 ? 6.000 -16.266 -7.077 1.00 90.56 68 SER A O 1
ATOM 555 N N . ILE A 1 69 ? 5.569 -15.966 -9.256 1.00 90.12 69 ILE A N 1
ATOM 556 C CA . ILE A 1 69 ? 4.203 -15.451 -9.077 1.00 90.12 69 ILE A CA 1
ATOM 557 C C . ILE A 1 69 ? 3.237 -16.559 -8.635 1.00 90.12 69 ILE A C 1
ATOM 559 O O . ILE A 1 69 ? 2.340 -16.297 -7.836 1.00 90.12 69 ILE A O 1
ATOM 563 N N . LEU A 1 70 ? 3.434 -17.798 -9.098 1.00 90.38 70 LEU A N 1
ATOM 564 C CA . LEU A 1 70 ? 2.561 -18.932 -8.771 1.00 90.38 70 LEU A CA 1
ATOM 565 C C . LEU A 1 70 ? 2.379 -19.166 -7.258 1.00 90.38 70 LEU A C 1
ATOM 567 O O . LEU A 1 70 ? 1.229 -19.192 -6.815 1.00 90.38 70 LEU A O 1
ATOM 571 N N . PRO A 1 71 ? 3.441 -19.294 -6.435 1.00 91.06 71 PRO A N 1
ATOM 572 C CA . PRO A 1 71 ? 3.281 -19.484 -4.994 1.00 91.06 71 PRO A CA 1
ATOM 573 C C . PRO A 1 71 ? 2.663 -18.266 -4.293 1.00 91.06 71 PRO A C 1
ATOM 575 O O . PRO A 1 71 ? 1.948 -18.442 -3.309 1.00 91.06 71 PRO A O 1
ATOM 578 N N . ILE A 1 72 ? 2.884 -17.047 -4.801 1.00 89.19 72 ILE A N 1
ATOM 579 C CA . ILE A 1 72 ? 2.286 -15.821 -4.243 1.00 89.19 72 ILE A CA 1
ATOM 580 C C . ILE A 1 72 ? 0.769 -15.838 -4.453 1.00 89.19 72 ILE A C 1
ATOM 582 O O . ILE A 1 72 ? 0.010 -15.647 -3.502 1.00 89.19 72 ILE A O 1
ATOM 586 N N . VAL A 1 73 ? 0.324 -16.117 -5.684 1.00 89.94 73 VAL A N 1
ATOM 587 C CA . VAL A 1 73 ? -1.105 -16.229 -6.012 1.00 89.94 73 VAL A CA 1
ATOM 588 C C . VAL A 1 73 ? -1.739 -17.358 -5.209 1.00 89.94 73 VAL A C 1
ATOM 590 O O . VAL A 1 73 ? -2.779 -17.150 -4.592 1.00 89.94 73 VAL A O 1
ATOM 593 N N . PHE A 1 74 ? -1.081 -18.517 -5.135 1.00 90.12 74 PHE A N 1
ATOM 594 C CA . PHE A 1 74 ? -1.570 -19.657 -4.366 1.00 90.12 74 PHE A CA 1
ATOM 595 C C . PHE A 1 74 ? -1.733 -19.333 -2.872 1.00 90.12 74 PHE A C 1
ATOM 597 O O . PHE A 1 74 ? -2.782 -19.622 -2.297 1.00 90.12 74 PHE A O 1
ATOM 604 N N . GLY A 1 75 ? -0.744 -18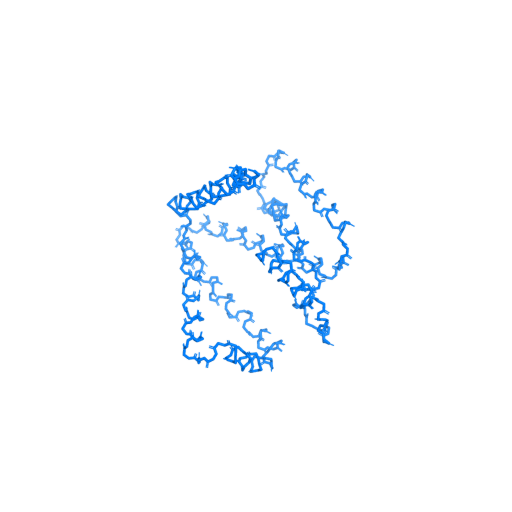.679 -2.252 1.00 89.56 75 GLY A N 1
ATOM 605 C CA . GLY A 1 75 ? -0.817 -18.255 -0.851 1.00 89.56 75 GLY A CA 1
ATOM 606 C C . GLY A 1 75 ? -1.955 -17.266 -0.585 1.00 89.56 75 GLY A C 1
ATOM 607 O O . GLY A 1 75 ? -2.691 -17.420 0.390 1.00 89.56 75 GLY A O 1
ATOM 608 N N . CYS A 1 76 ? -2.157 -16.300 -1.486 1.00 86.69 76 CYS A N 1
ATOM 609 C CA . CYS A 1 76 ? -3.252 -15.334 -1.379 1.00 86.69 76 CYS A CA 1
ATOM 610 C C . CYS A 1 76 ? -4.628 -15.991 -1.564 1.00 86.69 76 CYS A C 1
ATOM 612 O O . CYS A 1 76 ? -5.562 -15.685 -0.822 1.00 86.69 76 CYS A O 1
ATOM 614 N N . SER A 1 77 ? -4.761 -16.915 -2.522 1.00 88.62 77 SER A N 1
ATOM 615 C CA . SER A 1 77 ? -5.999 -17.667 -2.746 1.00 88.62 77 SER A CA 1
ATOM 616 C C . SER A 1 77 ? -6.348 -18.558 -1.557 1.00 88.62 77 SER A C 1
ATOM 618 O O . SER A 1 77 ? -7.501 -18.577 -1.132 1.00 88.62 77 SER A O 1
ATOM 620 N N . LEU A 1 78 ? -5.363 -19.256 -0.984 1.00 88.38 78 LEU A N 1
ATOM 621 C CA . LEU A 1 78 ? -5.578 -20.112 0.180 1.00 88.38 78 LEU A CA 1
ATOM 622 C C . LEU A 1 78 ? -6.033 -19.293 1.394 1.00 88.38 78 LEU A C 1
ATOM 624 O O . LEU A 1 78 ? -7.024 -19.644 2.030 1.00 88.38 78 LEU A O 1
ATOM 628 N N . ALA A 1 79 ? -5.367 -18.166 1.658 1.00 85.12 79 ALA A N 1
ATOM 629 C CA . ALA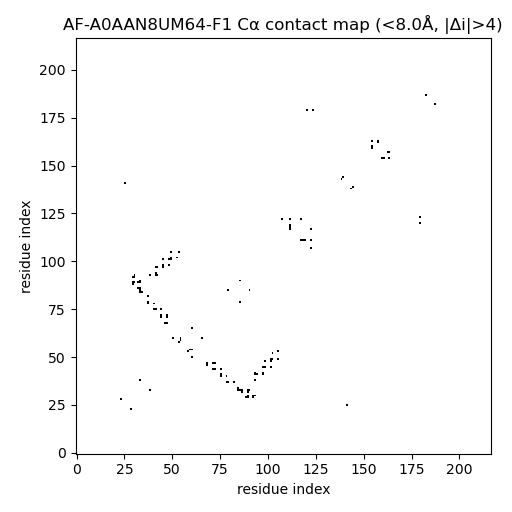 A 1 79 ? -5.746 -17.252 2.730 1.00 85.12 79 ALA A CA 1
ATOM 630 C C . ALA A 1 79 ? -7.175 -16.704 2.560 1.00 85.12 79 ALA A C 1
ATOM 632 O O . ALA A 1 79 ? -7.919 -16.632 3.536 1.00 85.12 79 ALA A O 1
ATOM 633 N N . ALA A 1 80 ? -7.584 -16.384 1.326 1.00 83.50 80 ALA A N 1
ATOM 634 C CA . ALA A 1 80 ? -8.938 -15.915 1.025 1.00 83.50 80 ALA A CA 1
ATOM 635 C C . ALA A 1 80 ? -10.023 -16.962 1.297 1.00 83.50 80 ALA A C 1
ATOM 637 O O . ALA A 1 80 ? -11.100 -16.607 1.771 1.00 83.50 80 ALA A O 1
ATOM 638 N N . VAL A 1 81 ? -9.741 -18.241 1.035 1.00 84.75 81 VAL A N 1
ATOM 639 C CA . VAL A 1 81 ? -10.679 -19.343 1.304 1.00 84.75 81 VAL A CA 1
ATOM 640 C C . VAL A 1 81 ? -10.816 -19.615 2.806 1.00 84.75 81 VAL A C 1
ATOM 642 O O . VAL A 1 81 ? -11.888 -20.004 3.264 1.00 84.75 81 VAL A O 1
ATOM 645 N N . THR A 1 82 ? -9.756 -19.396 3.587 1.00 83.00 82 THR A N 1
ATOM 646 C CA . THR A 1 82 ? -9.753 -19.643 5.040 1.00 83.00 82 THR A CA 1
ATOM 647 C C . THR A 1 82 ? -10.266 -18.474 5.886 1.00 83.00 82 THR A C 1
ATOM 649 O O . THR A 1 82 ? -10.364 -18.600 7.107 1.00 83.00 82 THR A O 1
ATOM 652 N N . GLU A 1 83 ? -10.582 -17.331 5.276 1.00 79.69 83 GLU A N 1
ATOM 653 C CA . GLU A 1 83 ? -10.964 -16.125 6.009 1.00 79.69 83 GLU A CA 1
ATOM 654 C C . GLU A 1 83 ? -12.415 -16.204 6.516 1.00 79.69 83 GLU A C 1
ATOM 656 O O . GLU A 1 83 ? -13.376 -16.266 5.750 1.00 79.69 83 GLU A O 1
ATOM 661 N N . VAL A 1 84 ? -12.589 -16.143 7.841 1.00 68.88 84 VAL A N 1
ATOM 662 C CA . VAL A 1 84 ? -13.899 -16.290 8.512 1.00 68.88 84 VAL A CA 1
ATOM 663 C C . VAL A 1 84 ? -14.824 -15.090 8.255 1.00 68.88 84 VAL A C 1
ATOM 665 O O . VAL A 1 84 ? -16.044 -15.212 8.336 1.00 68.88 84 VAL A O 1
ATOM 668 N N . SER A 1 85 ? -14.258 -13.925 7.922 1.00 68.50 85 SER A N 1
ATOM 669 C CA . SER A 1 85 ? -14.995 -12.687 7.619 1.00 68.50 85 SER A CA 1
ATOM 670 C C . SER A 1 85 ? -14.930 -12.325 6.133 1.00 68.50 85 SER A C 1
ATOM 672 O O . SER A 1 85 ? -14.720 -11.164 5.777 1.00 68.50 85 SER A O 1
ATOM 674 N N . PHE A 1 86 ? -15.073 -13.315 5.248 1.00 68.69 86 PHE A N 1
ATOM 675 C CA . PHE A 1 86 ? -15.007 -13.080 3.810 1.00 68.69 86 PHE A CA 1
ATOM 676 C C . PHE A 1 86 ? -16.148 -12.164 3.332 1.00 68.69 86 PHE A C 1
ATOM 678 O O . PHE A 1 86 ? -17.326 -12.519 3.374 1.00 68.69 86 PHE A O 1
ATOM 685 N N . ASN A 1 87 ? -15.790 -10.972 2.848 1.00 79.00 87 ASN A N 1
ATOM 686 C CA . ASN A 1 87 ? -16.713 -10.017 2.244 1.00 79.00 87 ASN A CA 1
ATOM 687 C C . ASN A 1 87 ? -16.286 -9.741 0.802 1.00 79.00 87 ASN A C 1
ATOM 689 O O . ASN A 1 87 ? -15.268 -9.095 0.556 1.00 79.00 87 ASN A O 1
ATOM 693 N N . PHE A 1 88 ? -17.103 -10.183 -0.152 1.00 77.94 88 PHE A N 1
ATOM 694 C CA . PHE A 1 88 ? -16.829 -10.025 -1.578 1.00 77.94 88 PHE A CA 1
ATOM 695 C C . PHE A 1 88 ? -16.723 -8.554 -2.007 1.00 77.94 88 PHE A C 1
ATOM 697 O O . PHE A 1 88 ? -15.865 -8.201 -2.812 1.00 77.94 88 PHE A O 1
ATOM 704 N N . GLN A 1 89 ? -17.542 -7.666 -1.439 1.00 74.38 89 GLN A N 1
ATOM 705 C CA . GLN A 1 89 ? -17.503 -6.238 -1.761 1.00 74.38 89 GLN A CA 1
ATOM 706 C C . GLN A 1 89 ? -16.209 -5.582 -1.249 1.00 74.38 89 GLN A C 1
ATOM 708 O O . GLN A 1 89 ? -15.621 -4.748 -1.936 1.00 74.38 89 GLN A O 1
ATOM 713 N N . GLY A 1 90 ? -15.740 -5.997 -0.068 1.00 76.12 90 GLY A N 1
ATOM 714 C CA . GLY A 1 90 ? -14.454 -5.569 0.487 1.00 76.12 90 GLY A CA 1
ATOM 715 C C . GLY A 1 90 ? -13.259 -6.138 -0.276 1.00 76.12 90 GLY A C 1
ATOM 716 O O . GLY A 1 90 ? -12.290 -5.420 -0.508 1.00 76.12 90 GLY A O 1
ATOM 717 N N . LEU A 1 91 ? -13.364 -7.384 -0.751 1.00 80.31 91 LEU A N 1
ATOM 718 C CA . LEU A 1 91 ? -12.358 -8.020 -1.601 1.00 80.31 91 LEU A CA 1
ATOM 719 C C . LEU A 1 91 ? -12.147 -7.239 -2.904 1.00 80.31 91 LEU A C 1
ATOM 721 O O . LEU A 1 91 ? -11.014 -6.892 -3.228 1.00 80.31 91 LEU A O 1
ATOM 725 N N . TRP A 1 92 ? -13.220 -6.920 -3.635 1.00 81.62 92 TRP A N 1
ATOM 726 C CA . TRP A 1 92 ? -13.105 -6.115 -4.856 1.00 81.62 92 TRP A CA 1
ATOM 727 C C . TRP A 1 92 ? -12.539 -4.727 -4.572 1.00 81.62 92 TRP A C 1
ATOM 729 O O . TRP A 1 92 ? -11.676 -4.267 -5.314 1.00 81.62 92 TRP A O 1
ATOM 739 N N . GLY A 1 93 ? -12.961 -4.084 -3.478 1.00 80.00 93 GLY A N 1
ATOM 740 C CA . GLY A 1 93 ? -12.399 -2.803 -3.047 1.00 80.00 93 GLY A CA 1
ATOM 741 C C . GLY A 1 93 ? -10.885 -2.865 -2.820 1.00 80.00 93 GLY A C 1
ATOM 742 O O . GLY A 1 93 ? -10.161 -2.019 -3.344 1.00 80.00 93 GLY A O 1
ATOM 743 N N . ALA A 1 94 ? -10.411 -3.896 -2.115 1.00 79.50 94 ALA A N 1
ATOM 744 C CA . ALA A 1 94 ? -8.994 -4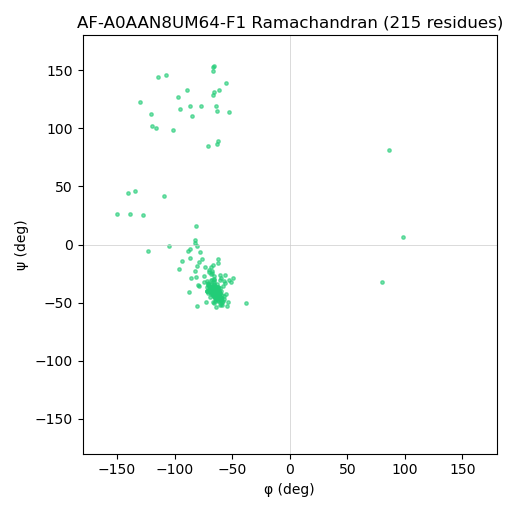.112 -1.825 1.00 79.50 94 ALA A CA 1
ATOM 745 C C . ALA A 1 94 ? -8.169 -4.447 -3.082 1.00 79.50 94 ALA A C 1
ATOM 747 O O . ALA A 1 94 ? -7.057 -3.946 -3.253 1.00 79.50 94 ALA A O 1
ATOM 748 N N . ILE A 1 95 ? -8.713 -5.248 -4.003 1.00 84.75 95 ILE A N 1
ATOM 749 C CA . ILE A 1 95 ? -8.052 -5.537 -5.285 1.00 84.75 95 ILE A CA 1
ATOM 750 C C . ILE A 1 95 ? -7.961 -4.262 -6.133 1.00 84.75 95 ILE A C 1
ATOM 752 O O . ILE A 1 95 ? -6.900 -3.962 -6.677 1.00 84.75 95 ILE A O 1
ATOM 756 N N . ILE A 1 96 ? -9.035 -3.472 -6.215 1.00 86.25 96 ILE A N 1
ATOM 757 C CA . ILE A 1 96 ? -9.055 -2.217 -6.983 1.00 86.25 96 ILE A CA 1
ATOM 758 C C . ILE A 1 96 ? -8.058 -1.201 -6.408 1.00 86.25 96 ILE A C 1
ATOM 760 O O . ILE A 1 96 ? -7.342 -0.548 -7.175 1.00 86.25 96 ILE A O 1
ATOM 764 N N . SER A 1 97 ? -7.979 -1.059 -5.079 1.00 81.44 97 SER A N 1
ATOM 765 C CA . SER A 1 97 ? -7.008 -0.158 -4.447 1.00 81.44 97 SER A CA 1
ATOM 766 C C . SER A 1 97 ? -5.573 -0.616 -4.689 1.00 81.44 97 SER A C 1
ATOM 768 O O . SER A 1 97 ? -4.734 0.216 -5.040 1.00 81.44 97 SER A O 1
ATOM 770 N N . ASN A 1 98 ? -5.309 -1.923 -4.587 1.00 85.56 98 ASN A N 1
ATOM 771 C CA . ASN A 1 98 ? -3.994 -2.492 -4.865 1.00 85.56 98 ASN A CA 1
ATOM 772 C C . ASN A 1 98 ? -3.584 -2.248 -6.332 1.00 85.56 98 ASN A C 1
ATOM 774 O O . ASN A 1 98 ? -2.531 -1.674 -6.606 1.00 85.56 98 ASN A O 1
ATOM 778 N N . VAL A 1 99 ? -4.464 -2.546 -7.293 1.00 88.94 99 VAL A N 1
ATOM 779 C CA . VAL A 1 99 ? -4.212 -2.286 -8.722 1.00 88.94 99 VAL A CA 1
ATOM 780 C C . VAL A 1 99 ? -3.907 -0.808 -8.982 1.00 88.94 99 VAL A C 1
ATOM 782 O O . VAL A 1 99 ? -2.947 -0.489 -9.685 1.00 88.94 99 VAL A O 1
ATOM 785 N N . ARG A 1 100 ? -4.672 0.115 -8.386 1.00 86.81 100 ARG A N 1
ATOM 786 C CA . ARG A 1 100 ? -4.410 1.558 -8.504 1.00 86.81 100 ARG A CA 1
ATOM 787 C C . ARG A 1 100 ? -3.040 1.938 -7.938 1.00 86.81 100 ARG A C 1
ATOM 789 O O . ARG A 1 100 ? -2.339 2.748 -8.547 1.00 86.81 100 ARG A O 1
ATOM 796 N N . PHE A 1 101 ? -2.665 1.379 -6.792 1.00 83.69 101 PHE A N 1
ATOM 797 C CA . PHE A 1 101 ? -1.381 1.649 -6.154 1.00 83.69 101 PHE A CA 1
ATOM 798 C C . PHE A 1 101 ? -0.211 1.133 -7.000 1.00 83.69 101 PHE A C 1
ATOM 800 O O . PHE A 1 101 ? 0.733 1.874 -7.275 1.00 83.69 101 PHE A O 1
ATOM 807 N N . VAL A 1 102 ? -0.322 -0.088 -7.520 1.00 86.94 102 VAL A N 1
ATOM 808 C CA . VAL A 1 102 ? 0.652 -0.682 -8.443 1.00 86.94 102 VAL A CA 1
ATOM 809 C C . VAL A 1 102 ? 0.798 0.145 -9.718 1.00 86.94 102 VAL A C 1
ATOM 811 O O . VAL A 1 102 ? 1.921 0.441 -10.127 1.00 86.94 102 VAL A O 1
ATOM 814 N N . LEU A 1 103 ? -0.311 0.576 -10.325 1.00 85.81 103 LEU A N 1
ATOM 815 C CA . LEU A 1 103 ? -0.271 1.444 -11.502 1.00 85.81 103 LEU A CA 1
ATOM 816 C C . LEU A 1 103 ? 0.433 2.767 -11.189 1.00 85.81 103 LEU A C 1
ATOM 818 O O . LEU A 1 103 ? 1.338 3.153 -11.929 1.00 85.81 103 LEU A O 1
ATOM 822 N N . ARG A 1 104 ? 0.101 3.427 -10.070 1.00 83.06 104 ARG A N 1
ATOM 823 C CA . ARG A 1 104 ? 0.818 4.629 -9.610 1.00 83.06 104 ARG A CA 1
ATOM 824 C C . ARG A 1 104 ? 2.316 4.356 -9.466 1.00 83.06 104 ARG A C 1
ATOM 826 O O . ARG A 1 104 ? 3.114 5.181 -9.900 1.00 83.06 104 ARG A O 1
ATOM 833 N N . ASN A 1 105 ? 2.703 3.207 -8.917 1.00 84.12 105 ASN A N 1
ATOM 834 C CA . ASN A 1 105 ? 4.107 2.842 -8.732 1.00 84.12 105 ASN A CA 1
ATOM 835 C C . ASN A 1 105 ? 4.835 2.632 -10.068 1.00 84.12 105 ASN A C 1
ATOM 837 O O . ASN A 1 105 ? 5.957 3.114 -10.230 1.00 84.12 105 ASN A O 1
ATOM 841 N N . ILE A 1 106 ? 4.208 1.960 -11.039 1.00 87.62 106 ILE A N 1
ATOM 842 C CA . ILE A 1 106 ? 4.784 1.755 -12.377 1.00 87.62 106 ILE A CA 1
ATOM 843 C C . ILE A 1 106 ? 4.908 3.090 -13.113 1.00 87.62 106 ILE A C 1
ATOM 845 O O . ILE A 1 106 ? 5.988 3.420 -13.603 1.00 87.62 106 ILE A O 1
ATOM 849 N N . TYR A 1 107 ? 3.836 3.886 -13.155 1.00 84.25 107 TYR A N 1
ATOM 850 C CA . TYR A 1 107 ? 3.847 5.191 -13.816 1.00 84.25 107 TYR A CA 1
ATOM 851 C C . TYR A 1 107 ? 4.835 6.156 -13.163 1.00 84.25 107 TYR A C 1
ATOM 853 O O . TYR A 1 107 ? 5.568 6.838 -13.874 1.00 84.25 107 TYR A O 1
ATOM 861 N N . SER A 1 108 ? 4.926 6.174 -11.831 1.00 81.44 108 SER A N 1
ATOM 862 C CA . SER A 1 108 ? 5.893 7.012 -11.118 1.00 81.44 108 SER A CA 1
ATOM 863 C C . SER A 1 108 ? 7.330 6.627 -11.464 1.00 81.44 108 SER A C 1
ATOM 865 O O . SER A 1 108 ? 8.146 7.508 -11.722 1.00 81.44 108 SER A O 1
ATOM 867 N N . LYS A 1 109 ? 7.648 5.326 -11.516 1.00 81.25 109 LYS A N 1
ATOM 868 C CA . LYS A 1 109 ? 8.983 4.850 -11.915 1.00 81.25 109 LYS A CA 1
ATOM 869 C C . LYS A 1 109 ? 9.286 5.181 -13.374 1.00 81.25 109 LYS A C 1
ATOM 871 O O . L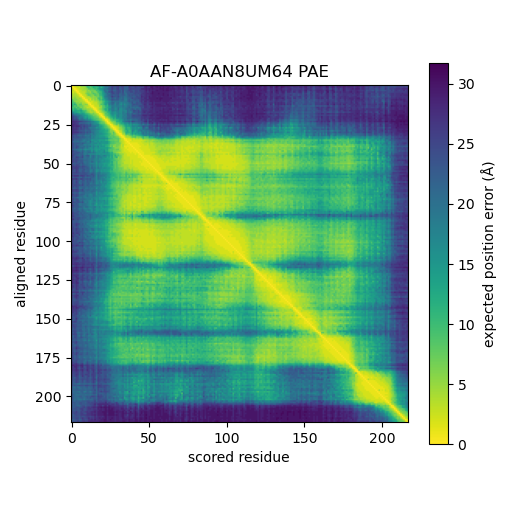YS A 1 109 ? 10.369 5.670 -13.677 1.00 81.25 109 LYS A O 1
ATOM 876 N N . ARG A 1 110 ? 8.322 4.967 -14.270 1.00 81.88 110 ARG A N 1
ATOM 877 C CA . ARG A 1 110 ? 8.481 5.234 -15.704 1.00 81.88 110 ARG A CA 1
ATOM 878 C C . ARG A 1 110 ? 8.624 6.728 -16.001 1.00 81.88 110 ARG A C 1
ATOM 880 O O . ARG A 1 110 ? 9.443 7.104 -16.830 1.00 81.88 110 ARG A O 1
ATOM 887 N N . SER A 1 111 ? 7.885 7.582 -15.293 1.00 78.81 111 SER A N 1
ATOM 888 C CA . SER A 1 111 ? 8.004 9.040 -15.406 1.00 78.81 111 SER A CA 1
ATOM 889 C C . SER A 1 111 ? 9.393 9.529 -14.993 1.00 78.81 111 SER A C 1
ATOM 891 O O . SER A 1 111 ? 9.960 10.365 -15.686 1.00 78.81 111 SER A O 1
ATOM 893 N N . LEU A 1 112 ? 9.963 8.980 -13.913 1.00 78.12 112 LEU A N 1
ATOM 894 C CA . LEU A 1 112 ? 11.326 9.315 -13.477 1.00 78.12 112 LEU A CA 1
ATOM 895 C C . LEU A 1 112 ? 12.398 8.869 -14.477 1.00 78.12 112 LEU A C 1
ATOM 897 O O . LEU A 1 112 ? 13.438 9.504 -14.592 1.00 78.12 112 LEU A O 1
ATOM 901 N N . GLN A 1 113 ? 12.165 7.768 -15.192 1.00 76.94 113 GLN A N 1
ATOM 902 C CA . GLN A 1 113 ? 13.115 7.245 -16.176 1.00 76.94 113 GLN A CA 1
ATOM 903 C C . GLN A 1 113 ? 13.057 7.989 -17.515 1.00 76.94 113 GLN A C 1
ATOM 905 O O . GLN A 1 113 ? 14.087 8.157 -18.161 1.00 76.94 113 GLN A O 1
ATOM 910 N N . ASN A 1 114 ? 11.868 8.431 -17.933 1.00 76.44 114 ASN A N 1
ATOM 911 C CA . ASN A 1 114 ? 11.668 9.096 -19.221 1.00 76.44 114 ASN A CA 1
ATOM 912 C C . ASN A 1 114 ? 12.042 10.587 -19.203 1.00 76.44 114 ASN A C 1
ATOM 914 O O . ASN A 1 114 ? 12.421 11.122 -20.242 1.00 76.44 114 ASN A O 1
ATOM 918 N N . PHE A 1 115 ? 11.943 11.261 -18.052 1.00 72.69 115 PHE A N 1
ATOM 919 C CA . PHE A 1 115 ? 12.227 12.691 -17.929 1.00 72.69 115 PHE A CA 1
ATOM 920 C C . PHE A 1 115 ? 13.418 12.928 -17.002 1.00 72.69 115 PHE A C 1
ATOM 922 O O . PHE A 1 115 ? 13.281 12.935 -15.783 1.00 72.69 115 PHE A O 1
ATOM 929 N N . LYS A 1 116 ? 14.596 13.169 -17.588 1.00 65.00 116 LYS A N 1
ATOM 930 C CA . LYS A 1 116 ? 15.841 13.412 -16.837 1.00 65.00 116 LYS A CA 1
ATOM 931 C C . LYS A 1 116 ? 15.827 14.728 -16.039 1.00 65.00 116 LYS A C 1
ATOM 933 O O . LYS A 1 116 ? 16.632 14.895 -15.134 1.00 65.00 116 LYS A O 1
ATOM 938 N N . GLU A 1 117 ? 14.916 15.640 -16.375 1.00 66.00 117 GLU A N 1
ATOM 939 C CA . GLU A 1 117 ? 14.720 16.944 -15.722 1.00 66.00 117 GLU A CA 1
ATOM 940 C C . GLU A 1 117 ? 13.775 16.878 -14.510 1.00 66.00 117 GLU A C 1
ATOM 942 O O . GLU A 1 117 ? 13.672 17.839 -13.748 1.00 66.00 117 GLU A O 1
ATOM 947 N N . ILE A 1 118 ? 13.062 15.761 -14.321 1.00 67.62 118 ILE A N 1
ATOM 948 C CA . ILE A 1 118 ? 12.093 15.612 -13.236 1.00 67.62 118 ILE A CA 1
ATOM 949 C C . ILE A 1 118 ? 12.721 14.789 -12.114 1.00 67.62 118 ILE A C 1
ATOM 951 O O . ILE A 1 118 ? 12.708 13.559 -12.132 1.00 67.62 118 ILE A O 1
ATOM 955 N N . ASP A 1 119 ? 13.220 15.480 -11.093 1.00 72.19 119 ASP A N 1
ATOM 956 C CA . ASP A 1 119 ? 13.672 14.835 -9.864 1.00 72.19 119 ASP A CA 1
ATOM 957 C C . ASP A 1 119 ? 12.508 14.191 -9.095 1.00 72.19 119 ASP A C 1
ATOM 959 O O . ASP A 1 119 ? 11.378 14.695 -9.064 1.00 72.19 119 ASP A O 1
ATOM 963 N N . GLY A 1 120 ? 12.810 13.102 -8.379 1.00 70.31 120 GLY A N 1
ATOM 964 C CA . GLY A 1 120 ? 11.861 12.404 -7.498 1.00 70.31 120 GLY A CA 1
ATOM 965 C C . GLY A 1 120 ? 11.169 13.318 -6.488 1.00 70.31 120 GLY A C 1
ATOM 966 O O . GLY A 1 120 ? 10.002 13.100 -6.165 1.00 70.31 120 GLY A O 1
ATOM 967 N N . LEU A 1 121 ? 11.851 14.381 -6.054 1.00 72.81 121 LEU A N 1
ATOM 968 C CA . LEU A 1 121 ? 11.301 15.383 -5.145 1.00 72.81 121 LEU A CA 1
ATOM 969 C C . LEU A 1 121 ? 10.208 16.239 -5.806 1.00 72.81 121 LEU A C 1
ATOM 971 O O . LEU A 1 121 ? 9.178 16.496 -5.184 1.00 72.81 121 LEU A O 1
ATOM 975 N N . ASN A 1 122 ? 10.393 16.634 -7.070 1.00 78.31 122 ASN A N 1
ATOM 976 C CA . ASN A 1 122 ? 9.413 17.432 -7.810 1.00 78.31 122 ASN A CA 1
ATOM 977 C C . ASN A 1 122 ? 8.167 16.597 -8.152 1.00 78.31 122 ASN A C 1
ATOM 979 O O . ASN A 1 122 ? 7.033 17.033 -7.950 1.00 78.31 122 ASN A O 1
ATOM 983 N N . LEU A 1 123 ? 8.374 15.342 -8.567 1.00 76.56 123 LEU A N 1
ATOM 984 C CA . LEU A 1 123 ? 7.289 14.382 -8.802 1.00 76.56 123 LEU A CA 1
ATOM 985 C C . LEU A 1 123 ? 6.483 14.101 -7.529 1.00 76.56 123 LEU A C 1
ATOM 987 O O . LEU A 1 123 ? 5.250 14.091 -7.562 1.00 76.56 123 LEU A O 1
ATOM 991 N N . TYR A 1 124 ? 7.166 13.925 -6.395 1.00 76.38 124 TYR A N 1
ATOM 992 C CA . TYR A 1 124 ? 6.508 13.741 -5.106 1.00 76.38 124 TYR A CA 1
ATOM 993 C C . TYR A 1 124 ? 5.723 14.991 -4.681 1.00 76.38 124 TYR A C 1
ATOM 995 O O . TYR A 1 124 ? 4.571 14.866 -4.250 1.00 76.38 124 TYR A O 1
ATOM 1003 N N . GLY A 1 125 ? 6.291 16.187 -4.874 1.00 77.12 125 GLY A N 1
ATOM 1004 C CA . GLY A 1 125 ? 5.632 17.469 -4.608 1.00 77.12 125 GLY A CA 1
ATOM 1005 C C . GLY A 1 125 ? 4.342 17.645 -5.410 1.00 77.12 125 GLY A C 1
ATOM 1006 O O . GLY A 1 125 ? 3.276 17.845 -4.826 1.00 77.12 125 GLY A O 1
ATOM 1007 N N . TRP A 1 126 ? 4.404 17.460 -6.730 1.00 78.31 126 TRP A N 1
ATOM 1008 C CA . TRP A 1 126 ? 3.228 17.545 -7.600 1.00 78.31 126 TRP A CA 1
ATOM 1009 C C . TRP A 1 126 ? 2.175 16.485 -7.256 1.00 78.31 126 TRP A C 1
ATOM 1011 O O . TRP A 1 126 ? 0.982 16.784 -7.152 1.00 78.31 126 TRP A O 1
ATOM 1021 N N . SER A 1 127 ? 2.613 15.251 -6.980 1.00 77.56 127 SER A N 1
ATOM 1022 C CA . SER A 1 127 ? 1.703 14.178 -6.576 1.00 77.56 127 SER A CA 1
ATOM 1023 C C . SER A 1 127 ? 0.994 14.477 -5.253 1.00 77.56 127 SER A C 1
ATOM 1025 O O . SER A 1 127 ? -0.175 14.131 -5.110 1.00 77.56 127 SER A O 1
ATOM 1027 N N . SER A 1 128 ? 1.657 15.159 -4.315 1.00 80.06 128 SER A N 1
ATOM 1028 C CA . SER A 1 128 ? 1.086 15.532 -3.018 1.00 80.06 128 SER A CA 1
ATOM 1029 C C . SER A 1 128 ? 0.038 16.636 -3.164 1.00 80.06 128 SER A C 1
ATOM 1031 O O . SER A 1 128 ? -1.021 16.547 -2.549 1.00 80.06 128 SER A O 1
ATOM 1033 N N . ILE A 1 129 ? 0.282 17.628 -4.029 1.00 84.44 129 ILE A N 1
ATOM 1034 C CA . ILE A 1 129 ? -0.681 18.706 -4.318 1.00 84.44 129 ILE A CA 1
ATOM 1035 C C . ILE A 1 129 ? -1.952 18.125 -4.950 1.00 84.44 129 ILE A C 1
ATOM 1037 O O . ILE A 1 129 ? -3.060 18.401 -4.488 1.00 84.44 129 ILE A O 1
ATOM 1041 N N . ILE A 1 130 ? -1.805 17.251 -5.951 1.00 83.94 130 ILE A N 1
ATOM 1042 C CA . ILE A 1 130 ? -2.949 16.575 -6.584 1.00 83.94 130 ILE A CA 1
ATOM 1043 C C . ILE A 1 130 ? -3.663 15.653 -5.588 1.00 83.94 130 ILE A C 1
ATOM 1045 O O . ILE A 1 130 ? -4.893 15.632 -5.541 1.00 83.94 130 ILE A O 1
ATOM 1049 N N . SER A 1 131 ? -2.910 14.919 -4.764 1.00 79.31 131 SER A N 1
ATOM 1050 C CA . SER A 1 131 ? -3.470 14.019 -3.743 1.00 79.31 131 SER A CA 1
ATOM 1051 C C . SER A 1 131 ? -4.164 14.761 -2.610 1.00 79.31 131 SER A C 1
ATOM 1053 O O . SER A 1 131 ? -4.953 14.152 -1.905 1.00 79.31 131 SER A O 1
ATOM 1055 N N . PHE A 1 132 ? -3.894 16.049 -2.415 1.00 81.50 132 PHE A N 1
ATOM 1056 C CA . PHE A 1 132 ? -4.671 16.876 -1.506 1.00 81.50 132 PHE A CA 1
ATOM 1057 C C . PHE A 1 132 ? -5.962 17.330 -2.189 1.00 81.50 132 PHE A C 1
ATOM 1059 O O . PHE A 1 132 ? -7.048 17.067 -1.686 1.00 81.50 132 PHE A O 1
ATOM 1066 N N . LEU A 1 133 ? -5.863 17.933 -3.376 1.00 85.44 133 LEU A N 1
ATOM 1067 C CA . LEU A 1 133 ? -7.003 18.561 -4.051 1.00 85.44 133 LEU A CA 1
ATOM 1068 C C . LEU A 1 133 ? -8.057 17.570 -4.563 1.00 85.44 133 LEU A C 1
ATOM 1070 O O . LEU A 1 133 ? -9.241 17.894 -4.559 1.00 85.44 133 LEU A O 1
ATOM 1074 N N . TYR A 1 134 ? -7.656 16.375 -5.001 1.00 81.50 134 TYR A N 1
ATOM 1075 C CA . TYR A 1 134 ? -8.570 15.392 -5.589 1.00 81.50 134 TYR A CA 1
ATOM 1076 C C . TYR A 1 134 ? -9.511 14.719 -4.565 1.00 81.50 134 TYR A C 1
ATOM 1078 O O . TYR A 1 134 ? -10.721 14.701 -4.795 1.00 81.50 134 TYR A O 1
ATOM 1086 N N . PRO A 1 135 ? -9.029 14.184 -3.424 1.00 82.38 135 PRO A N 1
ATOM 1087 C CA . PRO A 1 135 ? -9.906 13.596 -2.414 1.00 82.38 135 PRO A CA 1
ATOM 1088 C C . PRO A 1 135 ? -10.570 14.629 -1.496 1.00 82.38 135 PRO A C 1
ATOM 1090 O O . PRO A 1 135 ? -11.580 14.299 -0.882 1.00 82.38 135 PRO A O 1
ATOM 1093 N N . PHE A 1 136 ? -10.065 15.864 -1.403 1.00 84.56 136 PHE A N 1
ATOM 1094 C CA . PHE A 1 136 ? -10.633 16.906 -0.536 1.00 84.56 136 PHE A CA 1
ATOM 1095 C C . PHE A 1 136 ? -12.140 17.176 -0.740 1.00 84.56 136 PHE A C 1
ATOM 1097 O O . PHE A 1 136 ? -12.877 17.129 0.247 1.00 84.56 136 PHE A O 1
ATOM 1104 N N . PRO A 1 137 ? -12.660 17.385 -1.968 1.00 84.94 137 PRO A N 1
ATOM 1105 C CA . PRO A 1 137 ? -14.097 17.577 -2.169 1.00 84.94 137 PRO A CA 1
ATOM 1106 C C . PRO A 1 137 ? -14.908 16.327 -1.804 1.00 84.94 137 PRO A C 1
ATOM 1108 O O . PRO A 1 137 ? -15.971 16.435 -1.197 1.00 84.94 137 PRO A O 1
ATOM 1111 N N . ALA A 1 138 ? -14.393 15.131 -2.105 1.00 81.25 138 ALA A N 1
ATOM 1112 C CA . ALA A 1 138 ? -15.047 13.882 -1.724 1.00 81.25 138 ALA A CA 1
ATOM 1113 C C . ALA A 1 138 ? -15.096 13.706 -0.195 1.00 81.25 138 ALA A C 1
ATOM 1115 O O . ALA A 1 138 ? -16.102 13.239 0.338 1.00 81.25 138 ALA A O 1
ATOM 1116 N N . ALA A 1 139 ? -14.048 14.125 0.518 1.00 81.56 139 ALA A N 1
ATOM 1117 C CA . ALA A 1 139 ? -13.986 14.063 1.974 1.00 81.56 139 ALA A CA 1
ATOM 1118 C C . ALA A 1 139 ? -15.032 14.978 2.633 1.00 81.56 139 ALA A C 1
ATOM 1120 O O . ALA A 1 139 ? -15.723 14.552 3.560 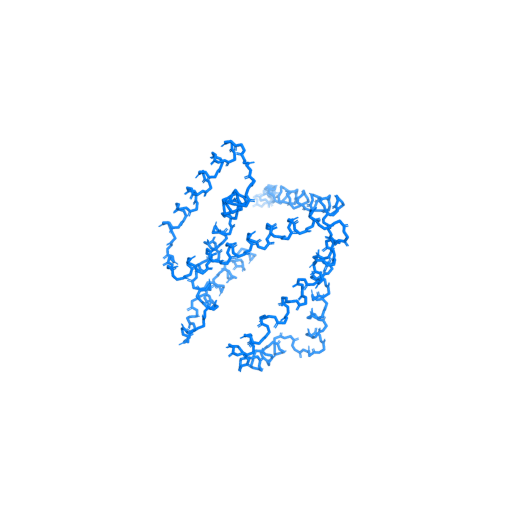1.00 81.56 139 ALA A O 1
ATOM 1121 N N . ILE A 1 140 ? -15.214 16.198 2.112 1.00 84.69 140 ILE A N 1
ATOM 1122 C CA . ILE A 1 140 ? -16.244 17.129 2.602 1.00 84.69 140 ILE A CA 1
ATOM 1123 C C . ILE A 1 140 ? -17.648 16.551 2.382 1.00 84.69 140 ILE A C 1
ATOM 1125 O O . ILE A 1 140 ? -18.477 16.599 3.290 1.00 84.69 140 ILE A O 1
ATOM 1129 N N . LEU A 1 141 ? -17.915 15.977 1.204 1.00 82.12 141 LEU A N 1
ATOM 1130 C CA . LEU A 1 141 ? -19.239 15.448 0.864 1.00 82.12 141 LEU A CA 1
ATOM 1131 C C . LEU A 1 141 ? -19.615 14.192 1.662 1.00 82.12 141 LEU A C 1
ATOM 1133 O O . LEU A 1 141 ? -20.781 14.025 2.012 1.00 82.12 141 LEU A O 1
ATOM 1137 N N . VAL A 1 142 ? -18.654 13.308 1.948 1.00 77.00 142 VAL A N 1
ATOM 1138 C CA . VAL A 1 142 ? -18.929 12.027 2.625 1.00 77.00 142 VAL A CA 1
ATOM 1139 C C . VAL A 1 142 ? -18.898 12.160 4.148 1.00 77.00 142 VAL A C 1
ATOM 1141 O O . VAL A 1 142 ? -19.739 11.572 4.827 1.00 77.00 142 VAL A O 1
ATOM 1144 N N . GLU A 1 143 ? -17.952 12.923 4.702 1.00 73.44 143 GLU A N 1
ATOM 1145 C CA . GLU A 1 143 ? -17.680 12.933 6.148 1.00 73.44 143 GLU A CA 1
ATOM 1146 C C . GLU A 1 143 ? -17.798 14.316 6.798 1.00 73.44 143 GLU A C 1
ATOM 1148 O O . GLU A 1 143 ? -17.735 14.414 8.025 1.00 73.44 143 GLU A O 1
ATOM 1153 N N . GLY A 1 144 ? -18.022 15.382 6.021 1.00 77.31 144 GLY A N 1
ATOM 1154 C CA . GLY A 1 144 ? -17.989 16.759 6.523 1.00 77.31 144 GLY A CA 1
ATOM 1155 C C . GLY A 1 144 ? -18.941 17.027 7.695 1.00 77.31 144 GLY A C 1
ATOM 1156 O O . GLY A 1 144 ? -18.596 17.765 8.617 1.00 77.31 144 GLY A O 1
ATOM 1157 N N . SER A 1 145 ? -20.103 16.365 7.734 1.00 78.94 145 SER A N 1
ATOM 1158 C CA . SER A 1 145 ? -21.066 16.490 8.841 1.00 78.94 145 SER A CA 1
ATOM 1159 C C . SER A 1 145 ? -20.562 15.908 10.171 1.00 78.94 145 SER A C 1
ATOM 1161 O O . SER A 1 145 ? -21.016 16.322 11.240 1.00 78.94 145 SER A O 1
ATOM 1163 N N . GLN A 1 146 ? -19.604 14.977 10.134 1.00 78.62 146 GLN A N 1
ATOM 1164 C CA . GLN A 1 146 ? -19.049 14.310 11.316 1.00 78.62 146 GLN A CA 1
ATOM 1165 C C . GLN A 1 146 ? -17.788 14.994 11.861 1.00 78.62 146 GLN A C 1
ATOM 1167 O O . GLN A 1 146 ? -17.405 14.737 13.005 1.00 78.62 146 GLN A O 1
ATOM 1172 N N . TRP A 1 147 ? -17.161 15.893 11.097 1.00 78.75 147 TRP A N 1
ATOM 1173 C CA . TRP A 1 147 ? -15.894 16.533 11.473 1.00 78.75 147 TRP A CA 1
ATOM 1174 C C . TRP A 1 147 ? -16.007 17.365 12.752 1.00 78.75 147 TRP A C 1
ATOM 1176 O O . TRP A 1 147 ? -15.159 17.258 13.636 1.00 78.75 147 TRP A O 1
ATOM 1186 N N . ILE A 1 148 ? -17.093 18.127 12.894 1.00 79.81 148 ILE A N 1
ATOM 1187 C CA . ILE A 1 148 ? -17.338 18.980 14.067 1.00 79.81 148 ILE A CA 1
ATOM 1188 C C . ILE A 1 148 ? -17.496 18.118 15.330 1.00 79.81 148 ILE A C 1
ATOM 1190 O O . ILE A 1 148 ? -16.875 18.376 16.359 1.00 79.81 148 ILE A O 1
ATOM 1194 N N . GLN A 1 149 ? -18.266 17.030 15.244 1.00 82.44 149 GLN A N 1
ATOM 1195 C CA . GLN A 1 149 ? -18.475 16.119 16.374 1.00 82.44 149 GLN A CA 1
ATOM 1196 C C . GLN A 1 149 ? -17.200 15.337 16.733 1.00 82.44 149 GLN A C 1
ATOM 1198 O O . GLN A 1 149 ? -16.929 15.100 17.913 1.00 82.44 149 GLN A O 1
ATOM 1203 N N . GLY A 1 150 ? -16.407 14.945 15.732 1.00 80.69 150 GLY A N 1
ATOM 1204 C CA . GLY A 1 150 ? -15.113 14.289 15.927 1.00 80.69 150 GLY A CA 1
ATOM 1205 C C . GLY A 1 150 ? -14.086 15.204 16.595 1.00 80.69 150 GLY A C 1
ATOM 1206 O O . GLY A 1 150 ? -13.406 14.783 17.531 1.00 80.69 150 GLY A O 1
ATOM 1207 N N . TYR A 1 151 ? -14.036 16.472 16.185 1.00 78.62 151 TYR A N 1
ATOM 1208 C CA . TYR A 1 151 ? -13.157 17.490 16.758 1.00 78.62 151 TYR A CA 1
ATOM 1209 C C . TYR A 1 151 ? -13.410 17.701 18.257 1.00 78.62 151 TYR A C 1
ATOM 1211 O O . TYR A 1 151 ? -12.477 17.642 19.063 1.00 78.62 151 TYR A O 1
ATOM 1219 N N . HIS A 1 152 ? -14.676 17.846 18.659 1.00 80.56 152 HIS A N 1
ATOM 1220 C CA . HIS A 1 152 ? -15.027 17.998 20.074 1.00 80.56 152 HIS A CA 1
ATOM 1221 C C . HIS A 1 152 ? -14.652 16.764 20.912 1.00 80.56 152 HIS A C 1
ATOM 1223 O O . HIS A 1 152 ? -14.163 16.909 22.033 1.00 80.56 152 HIS A O 1
ATOM 1229 N N . LYS A 1 153 ? -14.800 15.549 20.364 1.00 81.56 153 LYS A N 1
ATOM 1230 C CA . LYS A 1 153 ? -14.355 14.312 21.032 1.00 81.56 153 LYS A CA 1
ATOM 1231 C C . LYS A 1 153 ? -12.830 14.240 21.167 1.00 81.56 153 LYS A C 1
ATOM 1233 O O . LYS A 1 153 ? -12.332 13.832 22.215 1.00 81.56 153 LYS A O 1
ATOM 1238 N N . ALA A 1 154 ? -12.083 14.663 20.148 1.00 76.94 154 ALA A N 1
ATOM 1239 C CA . ALA A 1 154 ? -10.622 14.655 20.179 1.00 76.94 154 ALA A CA 1
ATOM 1240 C C . ALA A 1 154 ? -10.067 15.596 21.264 1.00 76.94 154 ALA A C 1
ATOM 1242 O O . ALA A 1 154 ? -9.217 15.187 22.058 1.00 76.94 154 ALA A O 1
ATOM 1243 N N . ILE A 1 155 ? -10.613 16.812 21.377 1.00 78.56 155 ILE A N 1
ATOM 1244 C CA . ILE A 1 155 ? -10.202 17.775 22.413 1.00 78.56 155 ILE A CA 1
ATOM 1245 C C . ILE A 1 155 ? -10.554 17.277 23.814 1.00 78.56 155 ILE A C 1
ATOM 1247 O O . ILE A 1 155 ? -9.727 17.390 24.717 1.00 78.56 155 ILE A O 1
ATOM 1251 N N . ALA A 1 156 ? -11.720 16.650 23.992 1.00 79.12 156 ALA A N 1
ATOM 1252 C CA . ALA A 1 156 ? -12.106 16.060 25.273 1.00 79.12 156 ALA A CA 1
ATOM 1253 C C . ALA A 1 156 ? -11.139 14.955 25.746 1.00 79.12 156 ALA A C 1
ATOM 1255 O O . ALA A 1 156 ? -11.010 14.724 26.944 1.00 79.12 156 ALA A O 1
ATOM 1256 N N . THR A 1 157 ? -10.436 14.290 24.821 1.00 77.12 157 THR A N 1
ATOM 1257 C CA . THR A 1 157 ? -9.482 13.217 25.149 1.00 77.12 157 THR A CA 1
ATOM 1258 C C . THR A 1 157 ? -8.084 13.752 25.492 1.00 77.12 157 THR A C 1
ATOM 1260 O O . THR A 1 157 ? -7.358 13.124 26.257 1.00 77.12 157 THR A O 1
ATOM 1263 N N . VAL A 1 158 ? -7.694 14.903 24.931 1.00 76.38 158 VAL A N 1
ATOM 1264 C CA . VAL A 1 158 ? -6.363 15.524 25.118 1.00 76.38 158 VAL A CA 1
ATOM 1265 C C . VAL A 1 158 ? -6.372 16.596 26.217 1.00 76.38 158 VAL A C 1
ATOM 1267 O O . VAL A 1 158 ? -5.327 16.917 26.778 1.00 76.38 158 VAL A O 1
ATOM 1270 N N . GLY A 1 159 ? -7.538 17.151 26.553 1.00 70.62 159 GLY A N 1
ATOM 1271 C CA . GLY A 1 159 ? -7.734 18.113 27.642 1.00 70.62 159 GLY A CA 1
ATOM 1272 C C . GLY A 1 159 ? -7.342 19.558 27.307 1.00 70.62 159 GLY A C 1
ATOM 1273 O O . GLY A 1 159 ? -8.002 20.477 27.781 1.00 70.62 159 GLY A O 1
ATOM 1274 N N . GLN A 1 160 ? -6.325 19.786 26.461 1.00 77.94 160 GLN A N 1
ATOM 1275 C CA . GLN A 1 160 ? -5.847 21.130 26.099 1.00 77.94 160 GLN A CA 1
ATOM 1276 C C . GLN A 1 160 ? -5.715 21.326 24.579 1.00 77.94 160 GLN A C 1
ATOM 1278 O O . GLN A 1 160 ? -4.971 20.608 23.905 1.00 77.94 160 GLN A O 1
ATOM 1283 N N . SER A 1 161 ? -6.411 22.335 24.038 1.00 76.56 161 SER A N 1
ATOM 1284 C CA . SER A 1 161 ? -6.523 22.578 22.589 1.00 76.56 161 SER A CA 1
ATOM 1285 C C . SER A 1 161 ? -5.181 22.889 21.915 1.00 76.56 161 SER A C 1
ATOM 1287 O O . SER A 1 161 ? -4.905 22.368 20.838 1.00 76.56 161 SER A O 1
ATOM 1289 N N . SER A 1 162 ? -4.308 23.678 22.553 1.00 77.00 162 SER A N 1
ATOM 1290 C CA . SER A 1 162 ? -2.998 24.047 21.986 1.00 77.00 162 SER A CA 1
ATOM 1291 C C . SER A 1 162 ? -2.068 22.843 21.815 1.00 77.00 162 SER A C 1
ATOM 1293 O O . SER A 1 162 ? -1.368 22.736 20.810 1.00 77.00 162 SER A O 1
ATOM 1295 N N . THR A 1 163 ? -2.106 21.901 22.760 1.00 80.94 163 THR A N 1
ATOM 1296 C CA . THR A 1 163 ? -1.316 20.665 22.712 1.00 80.94 163 THR A CA 1
ATOM 1297 C C . THR A 1 163 ? -1.775 19.769 21.566 1.00 80.94 163 THR A C 1
ATOM 1299 O O . THR A 1 163 ? -0.944 19.236 20.836 1.00 80.94 163 THR A O 1
ATOM 1302 N N . PHE A 1 164 ? -3.088 19.652 21.347 1.00 81.38 164 PHE A N 1
ATOM 1303 C CA . PHE A 1 164 ? -3.637 18.892 20.224 1.00 81.38 164 PHE A CA 1
ATOM 1304 C C . PHE A 1 164 ? -3.140 19.421 18.869 1.00 81.38 164 PHE A C 1
ATOM 1306 O O . PHE A 1 164 ? -2.615 18.645 18.070 1.00 81.38 164 PHE A O 1
ATOM 1313 N N . TYR A 1 165 ? -3.223 20.736 18.630 1.00 85.31 165 TYR A N 1
ATOM 1314 C CA . TYR A 1 165 ? -2.737 21.330 17.378 1.00 85.31 165 TYR A CA 1
ATOM 1315 C C . TYR A 1 165 ? -1.235 21.144 17.182 1.00 85.31 165 TYR A C 1
ATOM 1317 O O . TYR A 1 165 ? -0.802 20.812 16.078 1.00 85.31 165 TYR A O 1
ATOM 1325 N N . PHE A 1 166 ? -0.448 21.307 18.249 1.00 87.50 166 PHE A N 1
ATOM 1326 C CA . PHE A 1 166 ? 0.991 21.079 18.196 1.00 87.50 166 PHE A CA 1
ATOM 1327 C C . PHE A 1 166 ? 1.317 19.645 17.758 1.00 87.50 166 PHE A C 1
ATOM 1329 O O . PHE A 1 166 ? 2.088 19.463 16.820 1.00 87.50 166 PHE A O 1
ATOM 1336 N N . TRP A 1 167 ? 0.683 18.630 18.358 1.00 82.94 167 TRP A N 1
ATOM 1337 C CA . TRP A 1 167 ? 0.898 17.227 17.980 1.00 82.94 167 TRP A CA 1
ATOM 1338 C C . TRP A 1 167 ? 0.479 16.918 16.540 1.00 82.94 167 TRP A C 1
ATOM 1340 O O . TRP A 1 167 ? 1.183 16.179 15.852 1.00 82.94 167 TRP A O 1
ATOM 1350 N N . VAL A 1 168 ? -0.630 17.494 16.065 1.00 86.94 168 VAL A N 1
ATOM 1351 C CA . VAL A 1 168 ? -1.100 17.305 14.682 1.00 86.94 168 VAL A CA 1
ATOM 1352 C C . VAL A 1 168 ? -0.113 17.907 13.679 1.00 86.94 168 VAL A C 1
ATOM 1354 O O . VAL A 1 168 ? 0.286 17.228 12.731 1.00 86.94 168 VAL A O 1
ATOM 1357 N N . ILE A 1 169 ? 0.326 19.149 13.904 1.00 89.69 169 ILE A N 1
ATOM 1358 C CA . ILE A 1 169 ? 1.293 19.825 13.026 1.00 89.69 169 ILE A CA 1
ATOM 1359 C C . ILE A 1 169 ? 2.632 19.088 13.054 1.00 89.69 169 ILE A C 1
ATOM 1361 O O . ILE A 1 169 ? 3.192 18.789 11.999 1.00 89.69 169 ILE A O 1
ATOM 1365 N N . LEU A 1 170 ? 3.119 18.738 14.245 1.00 90.25 170 LEU A N 1
ATOM 1366 C CA . LEU A 1 170 ? 4.383 18.032 14.420 1.00 90.25 170 LEU A CA 1
ATOM 1367 C C . LEU A 1 170 ? 4.366 16.678 13.695 1.00 90.25 170 LEU A C 1
ATOM 1369 O O . LEU A 1 170 ? 5.287 16.375 12.940 1.00 90.25 170 LEU A O 1
ATOM 1373 N N . SER A 1 171 ? 3.289 15.901 13.847 1.00 85.56 171 SER A N 1
ATOM 1374 C CA . SER A 1 171 ? 3.095 14.639 13.123 1.00 85.56 171 SER A CA 1
ATOM 1375 C C . SER A 1 171 ? 3.096 14.836 11.606 1.00 85.56 171 SER A C 1
ATOM 1377 O O . SER A 1 171 ? 3.709 14.044 10.890 1.00 85.56 171 SER A O 1
ATOM 1379 N N . GLY A 1 172 ? 2.420 15.874 11.105 1.00 85.25 172 GLY A N 1
ATOM 1380 C CA . GLY A 1 172 ? 2.380 16.183 9.674 1.00 85.25 172 GLY A CA 1
ATOM 1381 C C . GLY A 1 172 ? 3.763 16.516 9.112 1.00 85.25 172 GLY A C 1
ATOM 1382 O O . GLY A 1 172 ? 4.156 15.973 8.079 1.00 85.25 172 GLY A O 1
ATOM 1383 N N . VAL A 1 173 ? 4.531 17.341 9.830 1.00 85.69 173 VAL A N 1
ATOM 1384 C CA . VAL A 1 173 ? 5.908 17.700 9.458 1.00 85.69 173 VAL A CA 1
ATOM 1385 C C . VAL A 1 173 ? 6.808 16.464 9.447 1.00 85.69 173 VAL A C 1
ATOM 1387 O O . VAL A 1 173 ? 7.484 16.219 8.449 1.00 85.69 173 VAL A O 1
ATOM 1390 N N . PHE A 1 174 ? 6.781 15.636 10.497 1.00 83.44 174 PHE A N 1
ATOM 1391 C CA . PHE A 1 174 ? 7.577 14.404 10.538 1.00 83.44 174 PHE A CA 1
ATOM 1392 C C . PHE A 1 174 ? 7.205 13.424 9.423 1.00 83.44 174 PHE A C 1
ATOM 1394 O O . PHE A 1 174 ? 8.095 12.837 8.811 1.00 83.44 174 PHE A O 1
ATOM 1401 N N . TYR A 1 175 ? 5.915 13.266 9.120 1.00 81.12 175 TYR A N 1
ATOM 1402 C CA . TYR A 1 175 ? 5.461 12.395 8.036 1.00 81.12 175 TYR A CA 1
ATOM 1403 C C . TYR A 1 175 ? 5.920 12.898 6.660 1.00 81.12 175 TYR A C 1
ATOM 1405 O O . TYR A 1 175 ? 6.355 12.113 5.815 1.00 81.12 175 TYR A O 1
ATOM 1413 N N . HIS A 1 176 ? 5.873 14.212 6.433 1.00 79.75 176 HIS A N 1
ATOM 1414 C CA . HIS A 1 176 ? 6.361 14.808 5.194 1.00 79.75 176 HIS A CA 1
ATOM 1415 C C . HIS A 1 176 ? 7.876 14.631 5.039 1.00 79.75 176 HIS A C 1
ATOM 1417 O O . HIS A 1 176 ? 8.336 14.170 3.995 1.00 79.75 176 HIS A O 1
ATOM 1423 N N . LEU A 1 177 ? 8.640 14.905 6.101 1.00 78.19 177 LEU A N 1
ATOM 1424 C CA . LEU A 1 177 ? 10.091 14.711 6.128 1.00 78.19 177 LEU A CA 1
ATOM 1425 C C . LEU A 1 177 ? 10.484 13.240 5.945 1.00 78.19 177 LEU A C 1
ATOM 1427 O O . LEU A 1 177 ? 11.476 12.949 5.278 1.00 78.19 177 LEU A O 1
ATOM 1431 N N . TYR A 1 178 ? 9.711 12.306 6.499 1.00 75.44 178 TYR A N 1
ATOM 1432 C CA . TYR A 1 178 ? 9.933 10.874 6.306 1.00 75.44 178 TYR A CA 1
ATOM 1433 C C . TYR A 1 178 ? 9.817 10.476 4.827 1.00 75.44 178 TYR A C 1
ATOM 1435 O O . TYR A 1 178 ? 10.687 9.779 4.314 1.00 75.44 178 TYR A O 1
ATOM 1443 N N . ASN A 1 179 ? 8.792 10.968 4.124 1.00 72.75 179 ASN A N 1
ATOM 1444 C CA . ASN A 1 179 ? 8.538 10.602 2.727 1.00 72.75 179 ASN A CA 1
ATOM 1445 C C . ASN A 1 179 ? 9.370 11.390 1.697 1.00 72.75 179 ASN A C 1
ATOM 1447 O O . ASN A 1 179 ? 9.553 10.916 0.579 1.00 72.75 179 ASN A O 1
ATOM 1451 N N . GLN A 1 180 ? 9.869 12.583 2.042 1.00 69.06 180 GLN A N 1
ATOM 1452 C CA . GLN A 1 180 ? 10.733 13.380 1.156 1.00 69.06 180 GLN A CA 1
ATOM 1453 C C . GLN A 1 180 ? 12.158 12.836 1.051 1.00 69.06 180 GLN A C 1
ATOM 1455 O O . GLN A 1 180 ? 12.835 13.074 0.051 1.00 69.06 180 GLN A O 1
ATOM 1460 N N . ASN A 1 181 ? 12.632 12.137 2.082 1.00 64.50 181 ASN A N 1
ATOM 1461 C CA . ASN A 1 181 ? 13.995 11.642 2.111 1.00 64.50 181 ASN A CA 1
ATOM 1462 C C . ASN A 1 181 ? 14.072 10.294 1.384 1.00 64.50 181 ASN A C 1
ATOM 1464 O O . ASN A 1 181 ? 13.583 9.296 1.919 1.00 64.50 181 ASN A O 1
ATOM 1468 N N . PRO A 1 182 ? 14.713 10.210 0.199 1.00 60.16 182 PRO A N 1
ATOM 1469 C CA . PRO A 1 182 ? 15.008 8.913 -0.392 1.00 60.16 182 PRO A CA 1
ATOM 1470 C C . PRO A 1 182 ? 15.798 8.097 0.628 1.00 60.16 182 PRO A C 1
ATOM 1472 O O . PRO A 1 182 ? 16.657 8.644 1.324 1.00 60.16 182 PRO A O 1
ATOM 1475 N N . VAL A 1 183 ? 15.484 6.805 0.749 1.00 59.09 183 VAL A N 1
ATOM 1476 C CA . VAL A 1 183 ? 16.114 5.905 1.721 1.00 59.09 183 VAL A CA 1
ATOM 1477 C C . VAL A 1 183 ? 17.602 5.816 1.395 1.00 59.09 183 VAL A C 1
ATOM 1479 O O . VAL A 1 183 ? 18.047 5.008 0.583 1.00 59.09 183 VAL A O 1
ATOM 1482 N N . ARG A 1 184 ? 18.383 6.723 1.981 1.00 60.38 184 ARG A N 1
ATOM 1483 C CA . ARG A 1 184 ? 19.832 6.743 1.843 1.00 60.38 184 ARG A CA 1
ATOM 1484 C C . ARG A 1 184 ? 20.381 5.477 2.506 1.00 60.38 184 ARG A C 1
ATOM 1486 O O . ARG A 1 184 ? 19.774 4.995 3.466 1.00 60.38 184 ARG A O 1
ATOM 1493 N N . PRO A 1 185 ? 21.550 4.971 2.081 1.00 61.72 185 PRO A N 1
ATOM 1494 C CA . PRO A 1 185 ? 22.206 3.831 2.731 1.00 61.72 185 PRO A CA 1
ATOM 1495 C C . PRO A 1 185 ? 22.310 3.978 4.261 1.00 61.72 185 PRO A C 1
ATOM 1497 O O . PRO A 1 185 ? 22.234 2.998 4.994 1.00 61.72 185 PRO A O 1
ATOM 1500 N N . LEU A 1 186 ? 22.387 5.219 4.754 1.00 64.88 186 LEU A N 1
ATOM 1501 C CA . LEU A 1 186 ? 22.389 5.552 6.177 1.00 64.88 186 LEU A CA 1
ATOM 1502 C C . LEU A 1 186 ? 21.066 5.227 6.905 1.00 64.88 186 LEU A C 1
ATOM 1504 O O . LEU A 1 186 ? 21.100 4.767 8.043 1.00 64.88 186 LEU A O 1
ATOM 1508 N N . ASN A 1 187 ? 19.908 5.396 6.255 1.00 69.81 187 ASN A N 1
ATOM 1509 C CA . ASN A 1 187 ? 18.610 5.011 6.826 1.00 69.81 187 ASN A CA 1
ATOM 1510 C C . ASN A 1 187 ? 18.481 3.486 6.904 1.00 69.81 187 ASN A C 1
ATOM 1512 O O . ASN A 1 187 ? 17.996 2.964 7.903 1.00 69.81 187 ASN A O 1
ATOM 1516 N N . ALA A 1 188 ? 18.977 2.771 5.888 1.00 74.06 188 ALA A N 1
ATOM 1517 C CA . ALA A 1 188 ? 19.035 1.311 5.909 1.00 74.06 188 ALA A CA 1
ATOM 1518 C C . ALA A 1 188 ? 19.938 0.798 7.044 1.00 74.06 188 ALA A C 1
ATOM 1520 O O . ALA A 1 188 ? 19.566 -0.145 7.741 1.00 74.06 188 ALA A O 1
ATOM 1521 N N . LEU A 1 189 ? 21.075 1.460 7.288 1.00 80.75 189 LEU A N 1
ATOM 1522 C CA . LEU A 1 189 ? 21.955 1.158 8.418 1.00 80.75 189 LEU A CA 1
ATOM 1523 C C . LEU A 1 189 ? 21.253 1.398 9.765 1.00 80.75 189 LEU A C 1
ATOM 1525 O O . LEU A 1 189 ? 21.308 0.542 10.644 1.00 80.75 189 LEU A O 1
ATOM 1529 N N . GLY A 1 190 ? 20.541 2.520 9.914 1.00 80.06 190 GLY A N 1
ATOM 1530 C CA . GLY A 1 190 ? 19.766 2.823 11.122 1.00 80.06 190 GLY A CA 1
ATOM 1531 C C . GLY A 1 190 ? 18.667 1.791 11.399 1.00 80.06 190 GLY A C 1
ATOM 1532 O O . GLY A 1 190 ? 18.549 1.297 12.521 1.00 80.06 190 GLY A O 1
ATOM 1533 N N . SER A 1 191 ? 17.909 1.400 10.371 1.00 79.94 191 SER A N 1
ATOM 1534 C CA . SER A 1 191 ? 16.906 0.335 10.480 1.00 79.94 191 SER A CA 1
ATOM 1535 C C . SER A 1 191 ? 17.536 -1.019 10.817 1.00 79.94 191 SER A C 1
ATOM 1537 O O . SER A 1 191 ? 17.012 -1.729 11.673 1.00 79.94 191 SER A O 1
ATOM 1539 N N . ALA A 1 192 ? 18.678 -1.364 10.214 1.00 85.81 192 ALA A N 1
ATOM 1540 C CA . ALA A 1 192 ? 19.395 -2.602 10.513 1.00 85.81 192 ALA A CA 1
ATOM 1541 C C . ALA A 1 192 ? 19.869 -2.652 11.975 1.00 85.81 192 ALA A C 1
ATOM 1543 O O . ALA A 1 192 ? 19.649 -3.654 12.655 1.00 85.81 192 ALA A O 1
ATOM 1544 N N . ILE A 1 193 ? 20.446 -1.560 12.487 1.00 89.00 193 ILE A N 1
ATOM 1545 C CA . ILE A 1 193 ? 20.875 -1.453 13.890 1.00 89.00 193 ILE A CA 1
ATOM 1546 C C . ILE A 1 193 ? 19.674 -1.586 14.838 1.00 89.00 193 ILE A C 1
ATOM 1548 O O . ILE A 1 193 ? 19.759 -2.304 15.833 1.00 89.00 193 ILE A O 1
ATOM 1552 N N . ALA A 1 194 ? 18.539 -0.954 14.528 1.00 85.94 194 ALA A N 1
ATOM 1553 C CA . ALA A 1 194 ? 17.331 -1.032 15.353 1.00 85.94 194 ALA A CA 1
ATOM 1554 C C . ALA A 1 194 ? 16.708 -2.441 15.382 1.00 85.94 194 ALA A C 1
ATOM 1556 O O . ALA A 1 194 ? 16.307 -2.926 16.447 1.00 85.94 194 ALA A O 1
ATOM 1557 N N . ILE A 1 195 ? 16.658 -3.124 14.232 1.00 89.38 195 ILE A N 1
ATOM 1558 C CA . ILE A 1 195 ? 16.196 -4.517 14.136 1.00 89.38 195 ILE A CA 1
ATOM 1559 C C . ILE A 1 195 ? 17.129 -5.431 14.937 1.00 89.38 195 ILE A C 1
ATOM 1561 O O . ILE A 1 195 ? 16.651 -6.224 15.750 1.00 89.38 195 ILE A O 1
ATOM 1565 N N . LEU A 1 196 ? 18.448 -5.275 14.781 1.00 92.25 196 LEU A N 1
ATOM 1566 C CA . LEU A 1 196 ? 19.440 -6.024 15.557 1.00 92.25 196 LEU A CA 1
ATOM 1567 C C . LEU A 1 196 ? 19.303 -5.761 17.060 1.00 92.25 196 LEU A C 1
ATOM 1569 O O . LEU A 1 196 ? 19.323 -6.704 17.845 1.00 92.25 196 LEU A O 1
ATOM 1573 N N . GLY A 1 197 ? 19.089 -4.511 17.471 1.00 90.75 197 GLY A N 1
ATOM 1574 C CA . GLY A 1 197 ? 18.860 -4.153 18.870 1.00 90.75 197 GLY A CA 1
ATOM 1575 C C . GLY A 1 197 ? 17.602 -4.803 19.450 1.00 90.75 197 GLY A C 1
ATOM 1576 O O . GLY A 1 197 ? 17.632 -5.323 20.563 1.00 90.75 197 GLY A O 1
ATOM 1577 N N . THR A 1 198 ? 16.515 -4.850 18.677 1.00 86.94 198 THR A N 1
ATOM 1578 C CA . THR A 1 198 ? 15.252 -5.487 19.094 1.00 86.94 198 THR A CA 1
ATOM 1579 C C . THR A 1 198 ? 15.399 -7.006 19.185 1.00 86.94 198 THR A C 1
ATOM 1581 O O . THR A 1 198 ? 14.917 -7.624 20.135 1.00 86.94 198 THR A O 1
ATOM 1584 N N . PHE A 1 199 ? 16.122 -7.612 18.242 1.00 91.69 199 PHE A N 1
ATOM 1585 C CA . PHE A 1 199 ? 16.445 -9.035 18.265 1.00 91.69 199 PHE A CA 1
ATOM 1586 C C . PHE A 1 199 ? 17.324 -9.398 19.472 1.00 91.69 199 PHE A C 1
ATOM 1588 O O . PHE A 1 199 ? 17.007 -10.332 20.207 1.00 91.69 199 PHE A O 1
ATOM 1595 N N . LEU A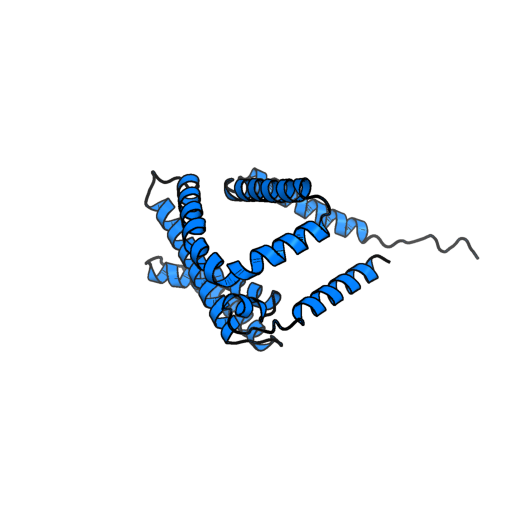 1 200 ? 18.378 -8.621 19.738 1.00 90.06 200 LEU A N 1
ATOM 1596 C CA . LEU A 1 200 ? 19.250 -8.809 20.902 1.00 90.06 200 LEU A CA 1
ATOM 1597 C C . LEU A 1 200 ? 18.500 -8.596 22.221 1.00 90.06 200 LEU A C 1
ATOM 1599 O O . LEU A 1 200 ? 18.693 -9.369 23.156 1.00 90.06 200 LEU A O 1
ATOM 1603 N N . TYR A 1 201 ? 17.611 -7.603 22.297 1.00 86.06 201 TYR A N 1
ATOM 1604 C CA . TYR A 1 201 ? 16.740 -7.392 23.455 1.00 86.06 201 TYR A CA 1
ATOM 1605 C C . TYR A 1 201 ? 15.798 -8.582 23.683 1.00 86.06 201 TYR A C 1
ATOM 1607 O O . TYR A 1 201 ? 15.651 -9.052 24.815 1.00 86.06 201 TYR A O 1
ATOM 1615 N N . SER A 1 202 ? 15.201 -9.111 22.611 1.00 88.38 202 SER A N 1
ATOM 1616 C CA . SER A 1 202 ? 14.370 -10.314 22.673 1.00 88.38 202 SER A CA 1
ATOM 1617 C C . SER A 1 202 ? 15.176 -11.508 23.196 1.00 88.38 202 SER A C 1
ATOM 1619 O O . SER A 1 202 ? 14.752 -12.133 24.165 1.00 88.38 202 SER A O 1
ATOM 1621 N N . GLN A 1 203 ? 16.382 -11.745 22.670 1.00 82.12 203 GLN A N 1
ATOM 1622 C CA . GLN A 1 203 ? 17.280 -12.811 23.133 1.00 82.12 203 GLN A CA 1
ATOM 1623 C C . GLN A 1 203 ? 17.737 -12.623 24.590 1.00 82.12 203 GLN A C 1
ATOM 1625 O O . GLN A 1 203 ? 17.800 -13.586 25.353 1.00 82.12 203 GLN A O 1
ATOM 1630 N N . ALA A 1 204 ? 18.019 -11.389 25.014 1.00 82.31 204 ALA A N 1
ATOM 1631 C CA . ALA A 1 204 ? 18.432 -11.083 26.384 1.00 82.31 204 ALA A CA 1
ATOM 1632 C C . ALA A 1 204 ? 17.299 -11.301 27.401 1.00 82.31 204 ALA A C 1
ATOM 1634 O O . ALA A 1 204 ? 17.550 -11.747 28.522 1.00 82.31 204 ALA A O 1
ATOM 1635 N N . THR A 1 205 ? 16.054 -11.033 27.001 1.00 74.31 205 THR A N 1
ATOM 1636 C CA . THR A 1 205 ? 14.863 -11.200 27.850 1.00 74.31 205 THR A CA 1
ATOM 1637 C C . THR A 1 205 ? 14.410 -12.665 27.941 1.00 74.31 205 THR A C 1
ATOM 1639 O O . THR A 1 205 ? 13.653 -13.021 28.841 1.00 74.31 205 THR A O 1
ATOM 1642 N N . LEU A 1 206 ? 14.905 -13.539 27.055 1.00 68.69 206 LEU A N 1
ATOM 1643 C CA . LEU A 1 206 ? 14.638 -14.983 27.077 1.00 68.69 206 LEU A CA 1
ATOM 1644 C C . LEU A 1 206 ? 15.495 -15.764 28.089 1.00 68.69 206 LEU A C 1
ATOM 1646 O O . LEU A 1 206 ? 15.301 -16.973 28.226 1.00 68.69 206 LEU A O 1
ATOM 1650 N N . LYS A 1 207 ? 16.413 -15.123 28.832 1.00 57.47 207 LYS A N 1
ATOM 1651 C CA . LYS A 1 207 ? 17.144 -15.815 29.906 1.00 57.47 207 LYS A CA 1
ATOM 1652 C C . LYS A 1 207 ? 16.166 -16.251 31.013 1.00 57.47 207 LYS A C 1
ATOM 1654 O O . LYS A 1 207 ? 15.542 -15.393 31.639 1.00 57.47 207 LYS A O 1
ATOM 1659 N N . PRO A 1 208 ? 16.036 -17.561 31.301 1.00 51.84 208 PRO A N 1
ATOM 1660 C CA . PRO A 1 208 ? 15.192 -18.028 32.389 1.00 51.84 208 PRO A CA 1
ATOM 1661 C C . PRO A 1 208 ? 15.778 -17.552 33.721 1.00 51.84 208 PRO A C 1
ATOM 1663 O O . PRO A 1 208 ? 16.967 -17.730 33.988 1.00 51.84 208 PRO A O 1
ATOM 1666 N N . LYS A 1 209 ? 14.926 -16.965 34.568 1.00 46.56 209 LYS A N 1
ATOM 1667 C CA . LYS A 1 209 ? 15.228 -16.668 35.972 1.00 46.56 209 LYS A CA 1
ATOM 1668 C C . LYS A 1 209 ? 15.459 -17.999 36.700 1.00 46.56 209 LYS A C 1
ATOM 1670 O O . LYS A 1 209 ? 14.518 -18.588 37.224 1.00 46.56 209 LYS A O 1
ATOM 1675 N N . LYS A 1 210 ? 16.690 -18.515 36.680 1.00 50.69 210 LYS A N 1
ATOM 1676 C CA . LYS A 1 210 ? 17.096 -19.663 37.493 1.00 50.69 210 LYS A CA 1
ATOM 1677 C C . LYS A 1 210 ? 17.791 -19.132 38.748 1.00 50.69 210 LYS A C 1
ATOM 1679 O O . LYS A 1 210 ? 18.758 -18.389 38.640 1.00 50.69 210 LYS A O 1
ATOM 1684 N N . ILE A 1 211 ? 17.297 -19.608 39.894 1.00 52.19 211 ILE A N 1
ATOM 1685 C CA . ILE A 1 211 ? 17.854 -19.512 41.253 1.00 52.19 211 ILE A CA 1
ATOM 1686 C C . ILE A 1 211 ? 17.486 -18.232 42.028 1.00 52.19 211 ILE A C 1
ATOM 1688 O O . ILE A 1 211 ? 18.264 -17.299 42.155 1.00 52.19 211 ILE A O 1
ATOM 1692 N N . GLU A 1 212 ? 16.285 -18.242 42.610 1.00 47.66 212 GLU A N 1
ATOM 1693 C CA . GLU A 1 212 ? 15.933 -17.463 43.815 1.00 47.66 212 GLU A CA 1
ATOM 1694 C C . GLU A 1 212 ? 14.847 -18.190 44.647 1.00 47.66 212 GLU A C 1
ATOM 1696 O O . GLU A 1 212 ? 14.059 -17.569 45.350 1.00 47.66 212 GLU A O 1
ATOM 1701 N N . ALA A 1 213 ? 14.775 -19.525 44.543 1.00 50.34 213 ALA A N 1
ATOM 1702 C CA . ALA A 1 213 ? 13.786 -20.365 45.233 1.00 50.34 213 ALA A CA 1
ATOM 1703 C C . ALA A 1 213 ? 14.427 -21.520 46.031 1.00 50.34 213 ALA A C 1
ATOM 1705 O O . ALA A 1 213 ? 13.791 -22.540 46.253 1.00 50.34 213 ALA A O 1
ATOM 1706 N N . GLU A 1 214 ? 15.684 -21.367 46.461 1.00 48.28 214 GLU A N 1
ATOM 1707 C CA . GLU A 1 214 ? 16.396 -22.365 47.280 1.00 48.28 214 GLU A CA 1
ATOM 1708 C C . GLU A 1 214 ? 17.128 -21.699 48.461 1.00 48.28 214 GLU A C 1
ATOM 1710 O O . GLU A 1 214 ? 18.306 -21.921 48.718 1.00 48.28 214 GLU A O 1
ATOM 1715 N N . LYS A 1 215 ? 16.429 -20.796 49.162 1.00 47.09 215 LYS A N 1
ATOM 1716 C CA . LYS A 1 215 ? 16.872 -20.230 50.452 1.00 47.09 215 LYS A CA 1
ATOM 1717 C C . LYS A 1 215 ? 15.737 -20.098 51.479 1.00 47.09 215 LYS A C 1
ATOM 1719 O O . LYS A 1 215 ? 15.784 -19.235 52.349 1.00 47.09 215 LYS A O 1
ATOM 1724 N N . GLN A 1 216 ? 14.708 -20.937 51.362 1.00 47.44 216 GLN A N 1
ATOM 1725 C CA . GLN A 1 216 ? 13.627 -21.062 52.352 1.00 47.44 216 GLN A CA 1
ATOM 1726 C C . GLN A 1 216 ? 13.209 -22.530 52.550 1.00 47.44 216 GLN A C 1
ATOM 1728 O O . GLN A 1 216 ? 12.021 -22.841 52.581 1.00 47.44 216 GLN A O 1
ATOM 1733 N N . SER A 1 217 ? 14.190 -23.427 52.666 1.00 41.66 217 SER A N 1
ATOM 1734 C CA . SER A 1 217 ? 14.019 -24.733 53.309 1.00 41.66 217 SER A CA 1
ATOM 1735 C C . SER A 1 217 ? 15.101 -24.922 54.356 1.00 41.66 217 SER A C 1
ATOM 1737 O O . SER A 1 217 ? 16.184 -24.317 54.183 1.00 41.66 217 SER A O 1
#

Mean predicted aligned error: 14.14 Å